Protein 8XJ9 (pdb70)

B-factor: mean 21.62, std 8.13, range [12.53, 67.34]

Solvent-accessible surface area: 13323 Å² total; per-residue (Å²): 82,24,46,1,22,0,29,5,7,40,80,92,3,6,42,23,0,38,62,0,30,76,44,32,12,76,93,96,205,76,62,141,124,53,103,34,74,72,90,30,19,50,74,73,17,52,106,50,172,25,5,110,30,86,6,6,0,0,0,2,4,6,203,39,100,24,84,88,83,42,137,94,28,55,9,139,76,8,81,13,27,90,118,71,32,180,130,118,38,93,61,36,144,42,0,11,45,92,127,181,78,84,16,21,0,0,0,0,0,22,0,58,40,37,136,7,95,208,86,84,78,40,2,0,47,8,88,43,58,13,7,0,121,33,8,78,242,75,50,3,27,43,27,0,10,66,2,0,39,108,0,4,120,107,48,45,49,38,112,36,64,55,100,42,99,114,190,42,89,109,16,26,131,90,38,92,159,90,61,29,150,48,95,115,132,180,181,123,121,203,91,83,46,126,62,89,132,46,117,136,155,83,148,216

Foldseek 3Di:
DKKKKKAWDDLLCLLVVLVQVCQVCVVVVNNVPDPDDSVNCSVPQPPDQAQQFKIKIWMKMFPDDDDQFDPPGSDPLDTMDMDDDPADDPCQCSADSDNPDRMGTFWMWIKTWDADPVVRFIAIETEDTGGDPPCPPRCVSVVRVVVRVVSCVSVVGDDYYYDDDPPPVVVQVVCVVVVDDDDPPDDDDDQDDPSNVCCVVPDD

Organism: Arabidopsis thaliana (NCBI:txid3702)

Nearest PDB structures (foldseek):
  8xj9-assembly1_A  TM=1.005E+00  e=1.481E-42  Arabidopsis thaliana
  7ovv-assembly1_A  TM=9.383E-01  e=8.193E-36  Arabidopsis thaliana
  8xjf-assembly1_A-2  TM=8.857E-01  e=2.065E-35  Arabidopsis thaliana
  8xbn-assembly1_C  TM=9.002E-01  e=3.974E-34  Arabidopsis thaliana
  8xbn-assembly1_A  TM=8.891E-01  e=1.972E-33  Arabidopsis thaliana

InterPro domains:
  IPR000182 GNAT domain [PF00583] (100-211)
  IPR000182 GNAT domain [PS51186] (96-235)
  IPR016181 Acyl-CoA N-acyltransferase [SSF55729] (33-225)
  IPR051016 Diverse Substrate Acetyltransferase [PTHR10545] (32-232)

Secondary structure (DSSP, 8-state):
-EEEEEEE--GGGHHHHHHHHHHHHHHHT-GGG----HHHHHHHTTSS-BTTB-EEEEEEEESSPPPS--SS-S-TT---EEEEE----TTGGGS-SSTTSS-EEEEEEEEEEEEEGGGTEEEEEEEEEEE-TTS-SSSHHHHHHHHHHHHHHHHT---EE----TT-HHHHHHHHHTT----TT-------HHHHHGGGGS--

Sequence (204 aa):
SMFSRIRLATPSDVPFIHKLIHQMAVFERLTTHLFSATESSGLASTLFTSRPFQSFTVFLLEVSRSPFPATITSSPSPDFTPFFKTHNIDDPESYNFSPDMLNDVVVAGFVLLFFPNYSSSFLSKPGFYIEDIFVREPYRRKGFGSMLLTAVAKQAVKMGYGRVEWVVLDDWNVNAIKFYEQMGAQILQEWRVCCRLTGDALEAFDQVNI

GO terms:
  GO:0005634 nucleus (C, EXP)
  GO:0005737 cytoplasm (C, EXP)
  GO:0008080 N-acetyltransferase activity (F, IDA)
  GO:0005829 cytosol (C, IDA)

Structure (mmCIF, N/CA/C/O backbone):
data_8XJ9
#
_entry.id   8XJ9
#
_cell.length_a   73.700
_cell.length_b   54.840
_cell.length_c   51.700
_cell.angle_alpha   90.00
_cell.angle_beta   113.90
_cell.angle_gamma   90.00
#
_symmetry.space_group_name_H-M   'C 1 2 1'
#
loop_
_entity.id
_entity.type
_entity.pdbx_description
1 polymer 'GCN5-related N-acetyltransferase 8'
2 non-polymer 'T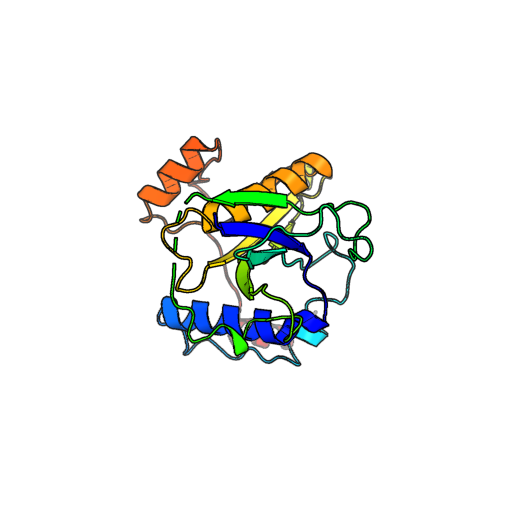RIETHYLENE GLYCOL'
3 non-polymer DI(HYDROXYETHYL)ETHER
4 water water
#
loop_
_atom_site.group_PDB
_atom_site.id
_atom_site.type_symbol
_atom_site.label_atom_id
_atom_site.label_alt_id
_atom_site.label_comp_id
_atom_site.label_asym_id
_atom_site.label_entity_id
_atom_site.label_seq_id
_atom_site.pdbx_PDB_ins_code
_atom_site.Cartn_x
_atom_site.Cartn_y
_atom_site.Cartn_z
_atom_site.occupancy
_atom_site.B_iso_or_equiv
_atom_site.auth_seq_id
_atom_site.auth_comp_id
_atom_site.auth_asym_id
_atom_site.auth_atom_id
_atom_site.pdbx_PDB_model_num
ATOM 1 N N . SER A 1 5 ? 21.734 1.262 31.535 1.00 42.47 29 SER A N 1
ATOM 2 C CA . SER A 1 5 ? 21.338 1.229 30.118 1.00 30.65 29 SER A CA 1
ATOM 3 C C . SER A 1 5 ? 19.873 0.868 29.953 1.00 26.45 29 SER A C 1
ATOM 4 O O . SER A 1 5 ? 19.315 0.152 30.712 1.00 26.89 29 SER A O 1
ATOM 7 N N . MET A 1 6 ? 19.264 1.341 28.870 1.00 24.24 30 MET A N 1
ATOM 8 C CA . MET A 1 6 ? 18.005 0.793 28.391 1.00 23.47 30 MET A CA 1
ATOM 9 C C . MET A 1 6 ? 18.281 0.255 27.004 1.00 20.15 30 MET A C 1
ATOM 10 O O . MET A 1 6 ? 18.780 0.957 26.146 1.00 26.07 30 MET A O 1
ATOM 15 N N . PHE A 1 7 ? 17.964 -1.014 26.821 1.00 16.79 31 PHE A N 1
ATOM 16 C CA . PHE A 1 7 ? 18.134 -1.684 25.546 1.00 16.58 31 PHE A CA 1
ATOM 17 C C . PHE A 1 7 ? 16.832 -1.562 24.794 1.00 16.00 31 PHE A C 1
ATOM 18 O O . PHE A 1 7 ? 15.762 -1.594 25.326 1.00 16.27 31 PHE A O 1
ATOM 26 N N . SER A 1 8 ? 16.932 -1.426 23.460 1.00 15.69 32 SER A N 1
ATOM 27 C CA . SER A 1 8 ? 15.788 -1.386 22.572 1.00 15.28 32 SER A CA 1
ATOM 28 C C . SER A 1 8 ? 16.014 -2.327 21.385 1.00 14.84 32 SER A C 1
ATOM 29 O O . SER A 1 8 ? 17.117 -2.590 20.976 1.00 15.98 32 SER A O 1
ATOM 32 N N . ARG A 1 9 ? 14.870 -2.792 20.897 1.00 15.07 33 ARG A N 1
ATOM 33 C CA . ARG A 1 9 ? 14.843 -3.698 19.718 1.00 15.16 33 ARG A CA 1
ATOM 34 C C . ARG A 1 9 ? 13.607 -3.360 18.918 1.00 13.82 33 ARG A C 1
ATOM 35 O O . ARG A 1 9 ? 12.536 -3.091 19.453 1.00 14.37 33 ARG A O 1
ATOM 43 N N . ILE A 1 10 ? 13.739 -3.433 17.573 1.00 14.06 34 ILE A N 1
ATOM 44 C CA . ILE A 1 10 ? 12.645 -3.320 16.655 1.00 14.22 34 ILE A CA 1
ATOM 45 C C . ILE A 1 10 ? 12.495 -4.662 15.902 1.00 13.76 34 ILE A C 1
ATOM 46 O O . ILE A 1 10 ? 13.448 -5.161 15.344 1.00 15.29 34 ILE A O 1
ATOM 51 N N . ARG A 1 11 ? 11.304 -5.215 15.986 1.00 13.90 35 ARG A N 1
ATOM 52 C CA . ARG A 1 11 ? 10.984 -6.540 15.414 1.00 14.62 35 ARG A CA 1
ATOM 53 C C . ARG A 1 11 ? 9.688 -6.454 14.594 1.00 13.77 35 ARG A C 1
ATOM 54 O O . ARG A 1 11 ? 8.931 -5.513 14.698 1.00 14.26 35 ARG A O 1
ATOM 62 N N . LEU A 1 12 ? 9.414 -7.532 13.849 1.00 14.48 36 LEU A N 1
ATOM 63 C CA . LEU A 1 12 ? 8.132 -7.669 13.185 1.00 14.45 36 LEU A CA 1
ATOM 64 C C . LEU A 1 12 ? 7.028 -8.088 14.140 1.00 14.70 36 LEU A C 1
ATOM 65 O O . LEU A 1 12 ? 7.187 -9.039 14.939 1.00 15.84 36 LEU A O 1
ATOM 70 N N . ALA A 1 13 ? 5.863 -7.458 14.031 1.00 14.19 37 ALA A N 1
ATOM 71 C CA . ALA A 1 13 ? 4.670 -7.894 14.680 1.00 14.28 37 ALA A CA 1
ATOM 72 C C . ALA A 1 13 ? 4.094 -9.139 14.040 1.00 15.26 37 ALA A C 1
ATOM 73 O O . ALA A 1 13 ? 4.167 -9.295 12.792 1.00 16.42 37 ALA A O 1
ATOM 75 N N . THR A 1 14 ? 3.468 -9.993 14.837 1.00 15.43 38 THR A N 1
ATOM 76 C CA . THR A 1 14 ? 2.756 -11.153 14.419 1.00 16.32 38 THR A CA 1
ATOM 77 C C . THR A 1 14 ? 1.367 -11.116 15.042 1.00 15.97 38 THR A C 1
ATOM 78 O O . THR A 1 14 ? 1.080 -10.265 15.893 1.00 15.08 38 THR A O 1
ATOM 82 N N . PRO A 1 15 ? 0.456 -12.041 14.697 1.00 16.56 39 PRO A N 1
ATOM 83 C CA . PRO A 1 15 ? -0.920 -11.941 15.176 1.00 17.04 39 PRO A CA 1
ATOM 84 C C . PRO A 1 15 ? -1.061 -11.867 16.709 1.00 16.84 39 PRO A C 1
ATOM 85 O O . PRO A 1 15 ? -1.962 -11.203 17.173 1.00 17.24 39 PRO A O 1
ATOM 89 N N . SER A 1 16 ? -0.208 -12.557 17.459 1.00 17.11 40 SER A N 1
ATOM 90 C CA . SER A 1 16 ? -0.308 -12.489 18.937 1.00 17.67 40 SER A CA 1
ATOM 91 C C . SER A 1 16 ? -0.084 -11.093 19.474 1.00 16.81 40 SER A C 1
ATOM 92 O O . SER A 1 16 ? -0.467 -10.815 20.643 1.00 17.98 40 SER A O 1
ATOM 95 N N . ASP A 1 17 ? 0.517 -10.209 18.685 1.00 15.42 41 ASP A N 1
ATOM 96 C CA . ASP A 1 17 ? 0.758 -8.832 19.075 1.00 14.52 41 ASP A CA 1
ATOM 97 C C . ASP A 1 17 ? -0.452 -7.911 18.967 1.00 13.81 41 ASP A C 1
ATOM 98 O O . ASP A 1 17 ? -0.376 -6.732 19.307 1.00 14.36 41 ASP A O 1
ATOM 103 N N . VAL A 1 18 ? -1.565 -8.415 18.401 1.00 14.84 42 VAL A N 1
ATOM 104 C CA . VAL A 1 18 ? -2.754 -7.610 18.212 1.00 14.99 42 VAL A CA 1
ATOM 105 C C . VAL A 1 18 ? -3.181 -6.794 19.433 1.00 14.72 42 VAL A C 1
ATOM 106 O O . VAL A 1 18 ? -3.484 -5.615 19.304 1.00 15.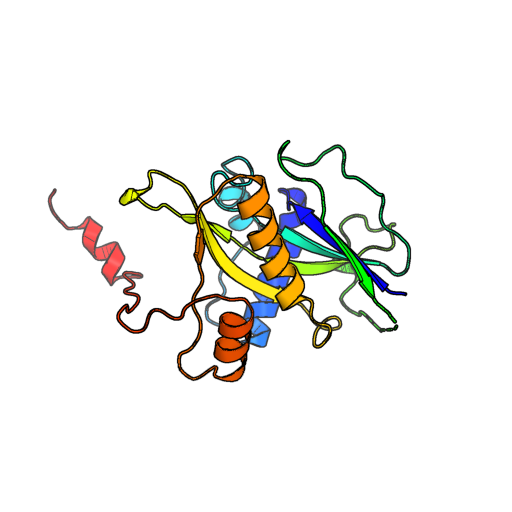03 42 VAL A O 1
ATOM 110 N N . PRO A 1 19 ? -3.180 -7.336 20.693 1.00 14.96 43 PRO A N 1
ATOM 111 C CA . PRO A 1 19 ? -3.588 -6.524 21.833 1.00 15.35 43 PRO A CA 1
ATOM 112 C C . PRO A 1 19 ? -2.690 -5.298 22.010 1.00 14.46 43 PRO A C 1
ATOM 113 O O . PRO A 1 19 ? -3.182 -4.243 22.361 1.00 15.28 43 PRO A O 1
ATOM 117 N N . PHE A 1 20 ? -1.389 -5.435 21.732 1.00 13.92 44 PHE A N 1
ATOM 118 C CA . PHE A 1 20 ? -0.445 -4.318 21.901 1.00 13.38 44 PHE A CA 1
ATOM 119 C C . PHE A 1 20 ? -0.641 -3.287 20.834 1.00 13.66 44 PHE A C 1
ATOM 120 O O . PHE A 1 20 ? -0.576 -2.098 21.045 1.00 14.51 44 PHE A O 1
ATOM 128 N N . ILE A 1 21 ? -0.872 -3.756 19.585 1.00 13.91 45 ILE A N 1
ATOM 129 C CA . ILE A 1 21 ? -1.146 -2.844 18.470 1.00 13.65 45 ILE A CA 1
ATOM 130 C C . ILE A 1 21 ? -2.433 -2.056 18.739 1.00 13.80 45 ILE A C 1
ATOM 131 O O . ILE A 1 21 ? -2.479 -0.835 18.593 1.00 13.71 45 ILE A O 1
ATOM 136 N N . HIS A 1 22 ? -3.468 -2.759 19.213 1.00 12.99 46 HIS A N 1
ATOM 137 C CA . HIS A 1 22 ? -4.728 -2.136 19.537 1.00 13.74 46 HIS A CA 1
ATOM 138 C C . HIS A 1 22 ? -4.554 -1.000 20.548 1.00 13.71 46 HIS A C 1
ATOM 139 O O . HIS A 1 22 ? -5.033 0.109 20.419 1.00 13.91 46 HIS A O 1
ATOM 146 N N . LYS A 1 23 ? -3.834 -1.319 21.649 1.00 14.08 47 LYS A N 1
ATOM 147 C CA . LYS A 1 23 ? -3.619 -0.361 22.731 1.00 13.68 47 LYS A CA 1
ATOM 148 C C . LYS A 1 23 ? -2.713 0.796 22.308 1.00 13.92 47 LYS A C 1
ATOM 149 O O . LYS A 1 23 ? -2.942 1.934 22.702 1.00 14.37 47 LYS A O 1
ATOM 155 N N . LEU A 1 24 ? -1.688 0.523 21.466 1.00 13.34 48 LEU A N 1
ATOM 156 C CA . LEU A 1 24 ? -0.873 1.609 20.939 1.00 13.68 48 LEU A CA 1
ATOM 157 C C . LEU A 1 24 ? -1.675 2.546 20.037 1.00 13.41 48 LEU A C 1
ATOM 158 O O . LEU A 1 24 ? -1.524 3.757 20.098 1.00 13.73 48 LEU A O 1
ATOM 163 N N . ILE A 1 25 ? -2.518 1.978 19.168 1.00 13.16 49 ILE A N 1
ATOM 164 C CA . ILE A 1 25 ? -3.383 2.811 18.335 1.00 13.44 49 ILE A CA 1
ATOM 165 C C . ILE A 1 25 ? -4.310 3.662 19.181 1.00 13.91 49 ILE A C 1
ATOM 166 O O . ILE A 1 25 ? -4.493 4.861 18.952 1.00 13.71 49 ILE A O 1
ATOM 171 N N . HIS A 1 26 ? -4.835 3.053 20.273 1.00 13.80 50 HIS A N 1
ATOM 172 C CA . HIS A 1 26 ? -5.693 3.789 21.147 1.00 14.37 50 HIS A CA 1
ATOM 173 C C . HIS A 1 26 ? -4.951 4.934 21.838 1.00 13.25 50 HIS A C 1
ATOM 174 O O . HIS A 1 26 ? -5.427 6.049 21.900 1.00 14.25 50 HIS A O 1
ATOM 181 N N . GLN A 1 27 ? -3.739 4.637 22.334 1.00 13.82 51 GLN A N 1
ATOM 182 C CA . GLN A 1 27 ? -2.936 5.686 22.955 1.00 13.88 51 GLN A CA 1
ATOM 183 C C . GLN A 1 27 ? -2.567 6.792 22.015 1.00 14.19 51 GLN A C 1
ATOM 184 O O . GLN A 1 27 ? -2.521 7.950 22.360 1.00 14.33 51 GLN A O 1
ATOM 190 N N . MET A 1 28 ? -2.347 6.426 20.734 1.00 13.79 52 MET A N 1
ATOM 191 C CA . MET A 1 28 ? -2.081 7.432 19.684 1.00 14.18 52 MET A CA 1
ATOM 192 C C . MET A 1 28 ? -3.297 8.330 19.516 1.00 13.50 52 MET A C 1
ATOM 193 O O . MET A 1 28 ? -3.177 9.553 19.432 1.00 14.20 52 MET A O 1
ATOM 198 N N . ALA A 1 29 ? -4.499 7.719 19.477 1.00 13.48 53 ALA A N 1
ATOM 199 C CA . ALA A 1 29 ? -5.727 8.506 19.367 1.00 14.16 53 ALA A CA 1
ATOM 200 C C . ALA A 1 29 ? -5.912 9.461 20.564 1.00 14.07 53 ALA A C 1
ATOM 201 O O . ALA A 1 29 ? -6.236 10.623 20.412 1.00 15.54 53 ALA A O 1
ATOM 203 N N . VAL A 1 30 ? -5.623 8.951 21.770 1.00 14.52 54 VAL A N 1
ATOM 204 C CA . VAL A 1 30 ? -5.725 9.747 22.985 1.00 15.35 54 VAL A CA 1
ATOM 205 C C . VAL A 1 30 ? -4.755 10.898 22.923 1.00 14.83 54 VAL A C 1
ATOM 206 O O . VAL A 1 30 ? -5.102 12.057 23.194 1.00 16.89 54 VAL A O 1
ATOM 210 N N . PHE A 1 31 ? -3.521 10.603 22.508 1.00 15.21 55 PHE A N 1
ATOM 211 C CA . PHE A 1 31 ? -2.464 11.577 22.415 1.00 15.64 55 PHE A CA 1
ATOM 212 C C . PHE A 1 31 ? -2.841 12.740 21.528 1.00 16.58 55 PHE A C 1
ATOM 213 O O . PHE A 1 31 ? -2.587 13.894 21.811 1.00 18.04 55 PHE A O 1
ATOM 221 N N . GLU A 1 32 ? -3.435 12.382 20.375 1.00 16.37 56 GLU A N 1
ATOM 222 C CA . GLU A 1 32 ? -3.849 13.347 19.365 1.00 17.56 56 GLU A CA 1
ATOM 223 C C . GLU A 1 32 ? -5.174 14.035 19.594 1.00 17.93 56 GLU A C 1
ATOM 224 O O . GLU A 1 32 ? -5.601 14.925 18.839 1.00 21.00 56 GLU A O 1
ATOM 230 N N . ARG A 1 33 ? -5.899 13.628 20.627 1.00 17.20 57 ARG A N 1
ATOM 231 C CA . ARG A 1 33 ? -7.270 14.080 20.940 1.00 18.94 57 ARG A CA 1
ATOM 232 C C . ARG A 1 33 ? -8.203 13.732 19.758 1.00 18.04 57 ARG A C 1
ATOM 233 O O . ARG A 1 33 ? -9.071 14.510 19.435 1.00 20.26 57 ARG A O 1
ATOM 241 N N . LEU A 1 34 ? -8.059 12.501 19.286 1.00 16.90 58 LEU A N 1
ATOM 242 C CA . LEU A 1 34 ? -8.808 12.001 18.147 1.00 16.66 58 LEU A CA 1
ATOM 243 C C . LEU A 1 34 ? -9.532 10.725 18.467 1.00 15.97 58 LEU A C 1
ATOM 244 O O . LEU A 1 34 ? -9.860 9.940 17.596 1.00 16.91 58 LEU A O 1
ATOM 249 N N A THR A 1 35 ? -9.848 10.512 19.749 0.50 16.86 59 THR A N 1
ATOM 250 N N B THR A 1 35 ? -9.823 10.501 19.756 0.50 18.06 59 THR A N 1
ATOM 251 C CA A THR A 1 35 ? -10.458 9.248 20.139 0.50 16.66 59 THR A CA 1
ATOM 252 C CA B THR A 1 35 ? -10.423 9.228 20.147 0.50 18.56 59 THR A CA 1
ATOM 253 C C A THR A 1 35 ? -11.857 9.054 19.545 0.50 15.52 59 THR A C 1
ATOM 254 C C B THR A 1 35 ? -11.860 9.054 19.571 0.50 17.08 59 THR A C 1
ATOM 255 O O A THR A 1 35 ? -12.332 7.938 19.461 0.50 16.83 59 THR A O 1
ATOM 256 O O B THR A 1 35 ? -12.343 7.938 19.486 0.50 18.14 59 THR A O 1
ATOM 263 N N . HIS A 1 36 ? -12.520 10.162 19.190 1.00 16.72 60 HIS A N 1
ATOM 264 C CA . HIS A 1 36 ? -13.800 10.101 18.498 1.00 18.02 60 HIS A CA 1
ATOM 265 C C . HIS A 1 36 ? -13.731 9.393 17.134 1.00 18.25 60 HIS A C 1
ATOM 266 O O . HIS A 1 36 ? -14.756 8.970 16.614 1.00 21.65 60 HIS A O 1
ATOM 273 N N . LEU A 1 37 ? -12.508 9.244 16.609 1.00 17.85 61 LEU A N 1
ATOM 274 C CA . LEU A 1 37 ? -12.260 8.501 15.374 1.00 18.42 61 LEU A CA 1
ATOM 275 C C . LEU A 1 37 ? -11.948 7.032 15.572 1.00 18.29 61 LEU A C 1
ATOM 276 O O . LEU A 1 37 ? -11.871 6.247 14.621 1.00 21.07 61 LEU A O 1
ATOM 281 N N . PHE A 1 38 ? -11.754 6.618 16.836 1.00 17.45 62 PHE A N 1
ATOM 282 C CA . PHE A 1 38 ? -11.313 5.287 17.092 1.00 16.94 62 PHE A CA 1
ATOM 283 C C . PHE A 1 38 ? -12.468 4.294 17.140 1.00 17.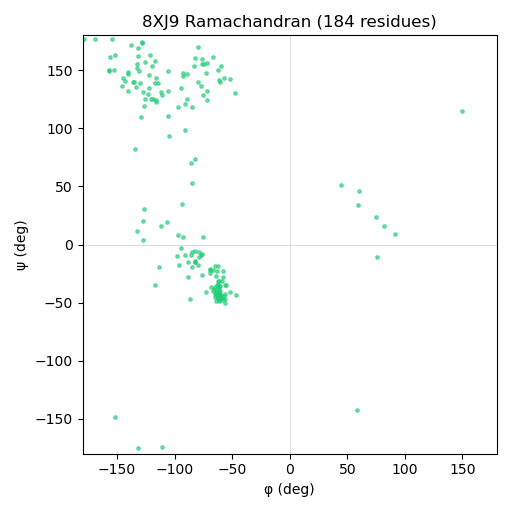63 62 PHE A C 1
ATOM 284 O O . PHE A 1 38 ? -13.319 4.329 18.018 1.00 20.95 62 PHE A O 1
ATOM 292 N N . SER A 1 39 ? -12.430 3.326 16.223 1.00 17.18 63 SER A N 1
ATOM 293 C CA . SER A 1 39 ? -13.370 2.224 16.223 1.00 17.40 63 SER A CA 1
ATOM 294 C C . SER A 1 39 ? -12.644 0.885 16.042 1.00 16.62 63 SER A C 1
ATOM 295 O O . SER A 1 39 ? -13.290 -0.150 15.896 1.00 19.23 63 SER A O 1
ATOM 298 N N . ALA A 1 40 ? -11.313 0.907 16.155 1.00 16.34 64 ALA A N 1
ATOM 299 C CA . ALA A 1 40 ? -10.502 -0.274 15.970 1.00 15.82 64 ALA A CA 1
ATOM 300 C C . ALA A 1 40 ? -10.859 -1.329 17.001 1.00 15.62 64 ALA A C 1
ATOM 301 O O . ALA A 1 40 ? -11.084 -1.001 18.173 1.00 16.25 64 ALA A O 1
ATOM 303 N N . THR A 1 41 ? -10.863 -2.589 16.596 1.00 16.61 65 THR A N 1
ATOM 304 C CA . THR A 1 41 ? -11.045 -3.758 17.462 1.00 17.01 65 THR A CA 1
ATOM 305 C C . THR A 1 41 ? -9.899 -4.725 17.264 1.00 16.64 65 THR A C 1
ATOM 306 O O . THR A 1 41 ? -9.239 -4.740 16.228 1.00 16.49 65 THR A O 1
ATOM 310 N N . GLU A 1 42 ? -9.647 -5.570 18.271 1.00 16.65 66 GLU A N 1
ATOM 311 C CA . GLU A 1 42 ? -8.673 -6.605 18.140 1.00 17.00 66 GLU A CA 1
ATOM 312 C C . GLU A 1 42 ? -9.053 -7.545 16.964 1.00 17.52 66 GLU A C 1
ATOM 313 O O . GLU A 1 42 ? -8.194 -7.908 16.206 1.00 17.60 66 GLU A O 1
ATOM 319 N N A SER A 1 43 ? -10.327 -7.929 16.877 0.50 18.54 67 SER A N 1
ATOM 320 N N B SER A 1 43 ? -10.322 -7.938 16.871 0.50 18.53 67 SER A N 1
ATOM 321 C CA A SER A 1 43 ? -10.795 -8.785 15.782 0.50 20.58 67 SER A CA 1
ATOM 322 C CA B SER A 1 43 ? -10.748 -8.805 15.772 0.50 19.69 67 SER A CA 1
ATOM 323 C C A SER A 1 43 ? -10.561 -8.151 14.416 0.50 18.52 67 SER A C 1
ATOM 324 C C B SER A 1 43 ? -10.526 -8.145 14.412 0.50 19.07 67 SER A C 1
ATOM 325 O O A SER A 1 43 ? -10.100 -8.830 13.490 0.50 20.74 67 SER A O 1
ATOM 326 O O B SER A 1 43 ? -10.032 -8.796 13.483 0.50 20.08 67 SER A O 1
ATOM 331 N N . GLY A 1 44 ? -10.819 -6.846 14.329 1.00 17.99 68 GLY A N 1
ATOM 332 C CA . GLY A 1 44 ? -10.571 -6.099 13.107 1.00 17.17 68 GLY A CA 1
ATOM 333 C C . GLY A 1 44 ? -9.135 -6.108 12.708 1.00 16.27 68 GLY A C 1
ATOM 334 O O . GLY A 1 44 ? -8.754 -6.348 11.542 1.00 17.18 68 GLY A O 1
ATOM 335 N N . LEU A 1 45 ? -8.244 -5.820 13.668 1.00 15.89 69 LEU A N 1
ATOM 336 C CA . LEU A 1 45 ? -6.807 -5.831 13.390 1.00 15.91 69 LEU A CA 1
ATOM 337 C C . LEU A 1 45 ? -6.349 -7.233 12.986 1.00 16.45 69 LEU A C 1
ATOM 338 O O . LEU A 1 45 ? -5.568 -7.402 12.056 1.00 17.24 69 LEU A O 1
ATOM 343 N N . ALA A 1 46 ? -6.781 -8.250 13.755 1.00 16.37 70 ALA A N 1
ATOM 344 C CA . ALA A 1 46 ? -6.349 -9.597 13.546 1.00 17.53 70 ALA A CA 1
ATOM 345 C C . ALA A 1 46 ? -6.758 -10.113 12.145 1.00 18.23 70 ALA A C 1
ATOM 346 O O . ALA A 1 46 ? -6.037 -10.912 11.526 1.00 20.98 70 ALA A O 1
ATOM 348 N N . SER A 1 47 ? -7.930 -9.695 11.680 1.00 18.61 71 SER A N 1
ATOM 349 C CA . SER A 1 47 ? -8.474 -10.150 10.382 1.00 19.55 71 SER A CA 1
ATOM 350 C C . SER A 1 47 ? -8.009 -9.360 9.212 1.00 19.34 71 SER A C 1
ATOM 351 O O . SER A 1 47 ? -8.301 -9.770 8.093 1.00 24.15 71 SER A O 1
ATOM 354 N N . THR A 1 48 ? -7.318 -8.243 9.401 1.00 17.84 72 THR A N 1
ATOM 355 C CA . THR A 1 48 ? -6.895 -7.366 8.331 1.00 17.89 72 THR A CA 1
ATOM 356 C C . THR A 1 48 ? -5.416 -7.205 8.158 1.00 17.99 72 THR A C 1
ATOM 357 O O . THR A 1 48 ? -4.942 -7.020 7.056 1.00 20.66 72 THR A O 1
ATOM 361 N N . LEU A 1 49 ? -4.647 -7.214 9.266 1.00 17.62 73 LEU A N 1
ATOM 362 C CA . LEU A 1 49 ? -3.237 -6.905 9.203 1.00 17.61 73 LEU A CA 1
ATOM 363 C C . LEU A 1 49 ? -2.306 -8.007 8.798 1.00 18.56 73 LEU A C 1
ATOM 364 O O . LEU A 1 49 ? -1.164 -7.757 8.475 1.00 20.85 73 LEU A O 1
ATOM 369 N N . PHE A 1 50 ? -2.788 -9.255 8.826 1.00 21.43 74 PHE A N 1
ATOM 370 C CA . PHE A 1 50 ? -1.917 -10.412 8.673 1.00 21.85 74 PHE A CA 1
ATOM 371 C C . PHE A 1 50 ? -2.357 -11.397 7.567 1.00 23.81 74 PHE A C 1
ATOM 372 O O . PHE A 1 50 ? -2.077 -12.594 7.616 1.00 28.78 74 PHE A O 1
ATOM 380 N N . THR A 1 51 ? -2.998 -10.863 6.532 1.00 22.66 75 THR A N 1
ATOM 381 C CA . THR A 1 51 ? -3.479 -11.700 5.432 1.00 26.79 75 THR A CA 1
ATOM 382 C C . THR A 1 51 ? -2.381 -12.012 4.431 1.00 27.76 75 THR A C 1
ATOM 383 O O . THR A 1 51 ? -2.538 -12.937 3.653 1.00 30.54 75 THR A O 1
ATOM 387 N N . SER A 1 52 ? -1.265 -11.274 4.497 1.00 26.86 76 SER A N 1
ATOM 388 C CA . SER A 1 52 ? -0.099 -11.493 3.631 1.00 26.36 76 SER A CA 1
ATOM 389 C C . SER A 1 52 ? 1.153 -11.604 4.471 1.00 30.06 76 SER A C 1
ATOM 390 O O . SER A 1 52 ? 1.134 -11.347 5.658 1.00 34.17 76 SER A O 1
ATOM 393 N N . ARG A 1 53 ? 2.240 -11.921 3.797 1.00 32.28 77 ARG A N 1
ATOM 394 C CA . ARG A 1 53 ? 3.533 -12.014 4.501 1.00 32.29 77 ARG A CA 1
ATOM 395 C C . ARG A 1 53 ? 4.038 -10.599 4.769 1.00 28.96 77 ARG A C 1
ATOM 396 O O . ARG A 1 53 ? 3.638 -9.664 4.083 1.00 25.99 77 ARG A O 1
ATOM 404 N N . PRO A 1 54 ? 4.956 -10.439 5.737 1.00 24.98 78 PRO A N 1
ATOM 405 C CA . PRO A 1 54 ? 5.555 -9.135 5.963 1.00 23.01 78 PRO A CA 1
ATOM 406 C C . PRO A 1 54 ? 6.118 -8.556 4.661 1.00 21.32 78 PRO A C 1
ATOM 407 O O . PRO A 1 54 ? 6.704 -9.298 3.861 1.00 22.01 78 PRO A O 1
ATOM 411 N N . PHE A 1 55 ? 5.964 -7.247 4.508 1.00 19.55 79 PHE A N 1
ATOM 412 C CA . PHE A 1 55 ? 6.520 -6.487 3.396 1.00 20.54 79 PHE A CA 1
ATOM 413 C C . PHE A 1 55 ? 5.752 -6.664 2.076 1.00 23.56 79 PHE A C 1
ATOM 414 O O . PHE A 1 55 ? 5.987 -5.894 1.162 1.00 30.82 79 PHE A O 1
ATOM 422 N N . GLN A 1 56 ? 4.831 -7.631 2.029 1.00 23.17 80 GLN A N 1
ATOM 423 C CA . GLN A 1 56 ? 3.967 -7.845 0.895 1.00 28.07 80 GLN A CA 1
ATOM 424 C C . GLN A 1 56 ? 2.721 -7.041 0.991 1.00 24.81 80 GLN A C 1
ATOM 425 O O . GLN A 1 56 ? 2.115 -6.792 -0.010 1.00 26.92 80 GLN A O 1
ATOM 431 N N . SER A 1 57 ? 2.269 -6.716 2.206 1.00 23.92 81 SER A N 1
ATOM 432 C CA . SER A 1 57 ? 1.149 -5.803 2.448 1.00 20.81 81 SER A CA 1
ATOM 433 C C . SER A 1 57 ? 1.427 -5.176 3.818 1.00 17.42 81 SER A C 1
ATOM 434 O O . SER A 1 57 ? 2.594 -4.910 4.143 1.00 17.54 81 SER A O 1
ATOM 437 N N . PHE A 1 58 ? 0.361 -4.857 4.542 1.00 17.01 82 PHE A N 1
ATOM 438 C CA . PHE A 1 58 ? 0.492 -4.183 5.837 1.00 15.83 82 PHE A CA 1
ATOM 439 C C . PHE A 1 58 ? 1.541 -4.885 6.696 1.00 15.22 82 PHE A C 1
ATOM 440 O O . PHE A 1 58 ? 1.529 -6.101 6.853 1.00 16.87 82 PHE A O 1
ATOM 448 N N . THR A 1 59 ? 2.449 -4.069 7.230 1.00 14.76 83 THR A N 1
ATOM 449 C CA . THR A 1 59 ? 3.520 -4.529 8.064 1.00 13.72 83 THR A CA 1
ATOM 450 C C . THR A 1 59 ? 3.647 -3.605 9.268 1.00 14.30 83 THR A C 1
ATOM 451 O O . THR A 1 59 ? 3.528 -2.385 9.146 1.00 14.54 83 THR A O 1
ATOM 455 N N . VAL A 1 60 ? 3.894 -4.218 10.436 1.00 13.73 84 VAL A N 1
ATOM 456 C CA . VAL A 1 60 ? 4.091 -3.446 11.652 1.00 13.35 84 VAL A CA 1
ATOM 457 C C . VAL A 1 60 ? 5.426 -3.847 12.270 1.00 13.48 84 VAL A C 1
ATOM 458 O O . VAL A 1 60 ? 5.714 -5.032 12.432 1.00 14.35 84 VAL A O 1
ATOM 462 N N . PHE A 1 61 ? 6.264 -2.838 12.498 1.00 13.30 85 PHE A N 1
ATOM 463 C CA . PHE A 1 61 ? 7.422 -3.018 13.372 1.00 13.65 85 PHE A CA 1
ATOM 464 C C . PHE A 1 61 ? 7.030 -2.552 14.782 1.00 13.59 85 PHE A C 1
ATOM 465 O O . PHE A 1 61 ? 6.434 -1.476 14.938 1.00 14.25 85 PHE A O 1
ATOM 473 N N . LEU A 1 62 ? 7.391 -3.375 15.775 1.00 13.44 86 LEU A N 1
ATOM 474 C CA . LEU A 1 62 ? 7.220 -3.026 17.181 1.00 13.67 86 LEU A CA 1
ATOM 475 C C . LEU A 1 62 ? 8.571 -2.676 17.788 1.00 13.78 86 LEU A C 1
ATOM 476 O O . LEU A 1 62 ? 9.531 -3.371 17.600 1.00 14.57 86 LEU A O 1
ATOM 481 N N . LEU A 1 63 ? 8.582 -1.543 18.506 1.00 13.25 87 LEU A N 1
ATOM 482 C CA . LEU A 1 63 ? 9.687 -1.168 19.363 1.00 13.68 87 LEU A CA 1
ATOM 483 C C . LEU A 1 63 ? 9.439 -1.758 20.778 1.00 13.72 87 LEU A C 1
ATOM 484 O O . LEU A 1 63 ? 8.366 -1.575 21.315 1.00 13.91 87 LEU A O 1
ATOM 489 N N . GLU A 1 64 ? 10.421 -2.511 21.259 1.00 13.51 88 GLU A N 1
ATOM 490 C CA . GLU A 1 64 ? 10.419 -3.029 22.634 1.00 13.55 88 GLU A CA 1
ATOM 491 C C . GLU A 1 64 ? 11.627 -2.495 23.325 1.00 13.55 88 GLU A C 1
ATOM 492 O O . GLU A 1 64 ? 12.664 -2.215 22.743 1.00 14.68 88 GLU A O 1
ATOM 498 N N . VAL A 1 65 ? 11.518 -2.389 24.662 1.00 14.22 89 VAL A N 1
ATOM 499 C CA . VAL A 1 65 ? 12.582 -1.933 25.547 1.00 14.87 89 VAL A CA 1
ATOM 500 C C . VAL A 1 65 ? 12.731 -2.865 26.736 1.00 14.41 89 VAL A C 1
ATOM 501 O O . VAL A 1 65 ? 11.805 -3.584 27.094 1.00 14.62 89 VAL A O 1
ATOM 505 N N . SER A 1 66 ? 13.947 -2.849 27.283 1.00 15.02 90 SER A N 1
ATOM 506 C CA . SER A 1 66 ? 14.277 -3.691 28.428 1.00 14.83 90 SER A CA 1
ATOM 507 C C . SER A 1 66 ? 15.439 -3.094 29.146 1.00 15.55 90 SER A C 1
ATOM 508 O O . SER A 1 66 ? 16.332 -2.525 28.541 1.00 16.81 90 SER A O 1
ATOM 511 N N . ARG A 1 67 ? 15.493 -3.319 30.471 1.00 16.30 91 ARG A N 1
ATOM 512 C CA . ARG A 1 67 ? 16.703 -2.994 31.267 1.00 16.73 91 ARG A CA 1
ATOM 513 C C . ARG A 1 67 ? 17.784 -4.058 31.096 1.00 16.92 91 ARG A C 1
ATOM 514 O O . ARG A 1 67 ? 18.869 -3.881 31.633 1.00 20.20 91 ARG A O 1
ATOM 522 N N . SER A 1 68 ? 17.490 -5.199 30.478 1.00 17.14 92 SER A N 1
ATOM 523 C CA . SER A 1 68 ? 18.519 -6.149 30.220 1.00 17.35 92 SER A CA 1
ATOM 524 C C . SER A 1 68 ? 18.621 -6.413 28.721 1.00 16.44 92 SER A C 1
ATOM 525 O O . SER A 1 68 ? 17.708 -6.088 27.956 1.00 16.47 92 SER A O 1
ATOM 528 N N . PRO A 1 69 ? 19.732 -6.988 28.256 1.00 17.25 93 PRO A N 1
ATOM 529 C CA . PRO A 1 69 ? 19.914 -7.160 26.813 1.00 18.15 93 PRO A CA 1
ATOM 530 C C . PRO A 1 69 ? 18.848 -8.066 26.192 1.00 17.71 93 PRO A C 1
ATOM 531 O O . PRO A 1 69 ? 18.316 -8.979 26.786 1.00 17.96 93 PRO A O 1
ATOM 535 N N . PHE A 1 70 ? 18.564 -7.783 24.915 1.00 17.65 94 PHE A N 1
ATOM 536 C CA . PHE A 1 70 ? 17.748 -8.642 24.113 1.00 16.76 94 PHE A CA 1
ATOM 537 C C . PHE A 1 70 ? 18.587 -9.776 23.559 1.00 16.99 94 PHE A C 1
ATOM 538 O O . PHE A 1 70 ? 19.810 -9.705 23.482 1.00 18.52 94 PHE A O 1
ATOM 546 N N . PRO A 1 71 ? 17.964 -10.878 23.119 1.00 17.46 95 PRO A N 1
ATOM 547 C CA . PRO A 1 71 ? 18.690 -11.858 22.337 1.00 17.98 95 PRO A CA 1
ATOM 548 C C . PRO A 1 71 ? 19.232 -11.205 21.052 1.00 19.32 95 PRO A C 1
ATOM 549 O O . PRO A 1 71 ? 18.704 -10.207 20.604 1.00 20.02 95 PRO A O 1
ATOM 553 N N . ALA A 1 72 ? 20.313 -11.766 20.527 1.00 19.58 96 ALA A N 1
ATOM 554 C CA . ALA A 1 72 ? 20.931 -11.237 19.320 1.00 20.99 96 ALA A CA 1
ATOM 555 C C . ALA A 1 72 ? 20.098 -11.428 18.051 1.00 21.81 96 ALA A C 1
ATOM 556 O O . ALA A 1 72 ? 20.289 -10.693 17.086 1.00 24.66 96 ALA A O 1
ATOM 558 N N . THR A 1 73 ? 19.217 -12.431 18.040 1.00 19.01 97 THR A N 1
ATOM 559 C CA . THR A 1 73 ? 18.415 -12.772 16.854 1.00 22.54 97 THR A CA 1
ATOM 560 C C . THR A 1 73 ? 17.006 -13.088 17.250 1.00 19.46 97 THR A C 1
ATOM 561 O O . THR A 1 73 ? 16.697 -13.228 18.458 1.00 20.21 97 THR A O 1
ATOM 565 N N . ILE A 1 74 ? 16.161 -13.236 16.228 1.00 19.87 98 ILE A N 1
ATOM 566 C CA . ILE A 1 74 ? 14.872 -13.852 16.340 1.00 19.71 98 ILE A CA 1
ATOM 567 C C . ILE A 1 74 ? 14.856 -14.929 15.293 1.00 22.44 98 ILE A C 1
ATOM 568 O O . ILE A 1 74 ? 15.079 -14.645 14.140 1.00 28.49 98 ILE A O 1
ATOM 573 N N . THR A 1 75 ? 14.688 -16.186 15.689 1.00 21.25 99 THR A N 1
ATOM 574 C CA . THR A 1 75 ? 14.718 -17.319 14.797 1.00 23.70 99 THR A CA 1
ATOM 575 C C . THR A 1 75 ? 13.356 -17.642 14.194 1.00 24.90 99 THR A C 1
ATOM 576 O O . THR A 1 75 ? 13.268 -18.415 13.258 1.00 27.89 99 THR A O 1
ATOM 580 N N . SER A 1 76 ? 12.304 -17.076 14.765 1.00 22.23 100 SER A N 1
ATOM 581 C CA . SER A 1 76 ? 10.914 -17.296 14.343 1.00 22.59 100 SER A CA 1
ATOM 582 C C . SER A 1 76 ? 10.313 -16.090 13.595 1.00 21.04 100 SER A C 1
ATOM 583 O O . SER A 1 76 ? 9.118 -15.948 13.563 1.00 25.34 100 SER A O 1
ATOM 586 N N . SER A 1 77 ? 11.150 -15.198 13.080 1.00 22.66 101 SER A N 1
ATOM 587 C CA . SER A 1 77 ? 10.611 -14.018 12.383 1.00 22.74 101 SER A CA 1
ATOM 588 C C . SER A 1 77 ? 9.778 -14.470 11.190 1.00 20.93 101 SER A C 1
ATOM 589 O O . SER A 1 77 ? 10.127 -15.448 10.530 1.00 23.38 101 SER A O 1
ATOM 592 N N . PRO A 1 78 ? 8.631 -13.800 10.947 1.00 22.81 102 PRO A N 1
ATOM 593 C CA . PRO A 1 78 ? 7.732 -14.168 9.860 1.00 23.86 102 PRO A CA 1
ATOM 594 C C . PRO A 1 78 ? 8.228 -13.760 8.472 1.00 22.85 102 PRO A C 1
ATOM 595 O O . PRO A 1 78 ? 7.465 -13.936 7.561 1.00 26.28 102 PRO A O 1
ATOM 599 N N . SER A 1 79 ? 9.448 -13.233 8.327 1.00 22.31 103 SER A N 1
ATOM 600 C CA . SER A 1 79 ? 10.056 -12.988 7.011 1.00 21.35 103 SER A CA 1
ATOM 601 C C . SER A 1 79 ? 11.508 -13.437 7.025 1.00 23.21 103 SER A C 1
ATOM 602 O O . SER A 1 79 ? 12.255 -13.123 7.945 1.00 26.41 103 SER A O 1
ATOM 605 N N . PRO A 1 80 ? 12.021 -14.068 5.951 1.00 27.50 104 PRO A N 1
ATOM 606 C CA . PRO A 1 80 ? 13.452 -14.373 5.849 1.00 28.41 104 PRO A CA 1
ATOM 607 C C . PRO A 1 80 ? 14.314 -13.154 5.499 1.00 24.24 104 PRO A C 1
ATOM 608 O O . PRO A 1 80 ? 15.525 -13.284 5.521 1.00 31.10 104 PRO A O 1
ATOM 612 N N . ASP A 1 81 ? 13.689 -12.023 5.165 1.00 26.44 105 ASP A N 1
ATOM 613 C CA . ASP A 1 81 ? 14.396 -10.810 4.808 1.00 25.55 105 ASP A CA 1
ATOM 614 C C . ASP A 1 81 ? 14.554 -9.812 5.933 1.00 24.18 105 ASP A C 1
ATOM 615 O O . ASP A 1 81 ? 15.024 -8.718 5.685 1.00 22.87 105 ASP A O 1
ATOM 620 N N . PHE A 1 82 ? 14.181 -10.213 7.156 1.00 23.55 106 PHE A N 1
ATOM 621 C CA . PHE A 1 82 ? 14.244 -9.364 8.332 1.00 22.57 106 PHE A CA 1
ATOM 622 C C . PHE A 1 82 ? 15.094 -9.971 9.453 1.00 22.21 106 PHE A C 1
ATOM 623 O O . PHE A 1 82 ? 14.958 -11.121 9.807 1.00 23.93 106 PHE A O 1
ATOM 631 N N . THR A 1 83 ? 16.017 -9.156 9.952 1.00 22.47 107 THR A N 1
ATOM 632 C CA . THR A 1 83 ? 16.693 -9.354 11.238 1.00 22.75 107 THR A CA 1
ATOM 633 C C . THR A 1 83 ? 16.400 -8.098 12.035 1.00 18.52 107 THR A C 1
ATOM 634 O O . THR A 1 83 ? 16.276 -6.995 11.534 1.00 19.28 107 THR A O 1
ATOM 638 N N . PRO A 1 84 ? 16.254 -8.226 13.370 1.00 18.10 108 PRO A N 1
ATOM 639 C CA . PRO A 1 84 ? 15.856 -7.080 14.167 1.00 17.85 108 PRO A CA 1
ATOM 640 C C . PRO A 1 84 ? 16.909 -5.963 14.210 1.00 16.68 108 PRO A C 1
ATOM 641 O O . PRO A 1 84 ? 18.090 -6.189 13.933 1.00 18.49 108 PRO A O 1
ATOM 645 N N . PHE A 1 85 ? 16.462 -4.777 14.587 1.00 16.79 109 PHE A N 1
ATOM 646 C CA . PHE A 1 85 ? 17.308 -3.635 14.787 1.00 16.99 109 PHE A CA 1
ATOM 647 C C . PHE A 1 85 ? 17.449 -3.380 16.297 1.00 16.12 109 PHE A C 1
ATOM 648 O O . PHE A 1 85 ? 16.525 -3.671 17.032 1.00 16.64 109 PHE A O 1
ATOM 656 N N . PHE A 1 86 ? 18.592 -2.837 16.696 1.00 16.54 110 PHE A N 1
ATOM 657 C CA . PHE A 1 86 ? 18.928 -2.729 18.111 1.00 16.67 110 PHE A CA 1
ATOM 658 C C . PHE A 1 86 ? 19.597 -1.415 18.367 1.00 18.23 110 PHE A C 1
ATOM 659 O O . PHE A 1 86 ? 20.377 -0.938 17.548 1.00 19.22 110 PHE A O 1
ATOM 667 N N . LYS A 1 87 ? 19.381 -0.892 19.579 1.00 17.75 111 LYS A N 1
ATOM 668 C CA . LYS A 1 87 ? 20.159 0.212 20.090 1.00 19.17 111 LYS A CA 1
ATOM 669 C C . LYS A 1 87 ? 20.201 0.159 21.619 1.00 18.89 111 LYS A C 1
ATOM 670 O O . LYS A 1 87 ? 19.262 -0.246 22.244 1.00 20.43 111 LYS A O 1
ATOM 676 N N . THR A 1 88 ? 21.292 0.652 22.173 1.00 21.20 112 THR A N 1
ATOM 677 C CA . THR A 1 88 ? 21.483 0.778 23.591 1.00 21.00 112 THR A CA 1
ATOM 678 C C . THR A 1 88 ? 21.482 2.251 23.892 1.00 23.82 112 THR A C 1
ATOM 679 O O . THR A 1 88 ? 22.173 3.042 23.208 1.00 26.92 112 THR A O 1
ATOM 683 N N . HIS A 1 89 ? 20.694 2.616 24.912 1.00 25.55 113 HIS A N 1
ATOM 684 C CA . HIS A 1 89 ? 20.429 3.984 25.279 1.00 30.06 113 HIS A CA 1
ATOM 685 C C . HIS A 1 89 ? 20.959 4.229 26.684 1.00 30.81 113 HIS A C 1
ATOM 686 O O . HIS A 1 89 ? 20.840 3.365 27.584 1.00 30.22 113 HIS A O 1
ATOM 693 N N . ASN A 1 90 ? 21.574 5.399 26.870 1.00 32.67 114 ASN A N 1
ATOM 694 C CA . ASN A 1 90 ? 22.061 5.813 28.172 1.00 34.15 114 ASN A CA 1
ATOM 695 C C . ASN A 1 90 ? 21.122 6.871 28.730 1.00 42.82 114 ASN A C 1
ATOM 696 O O . ASN A 1 90 ? 20.920 7.893 28.084 1.00 47.70 114 ASN A O 1
ATOM 701 N N . ILE A 1 95 ? 12.812 4.786 35.217 1.00 50.07 119 ILE A N 1
ATOM 702 C CA . ILE A 1 95 ? 11.601 5.179 34.446 1.00 49.34 119 ILE A CA 1
ATOM 703 C C . ILE A 1 95 ? 10.432 4.282 34.874 1.00 38.59 119 ILE A C 1
ATOM 704 O O . ILE A 1 95 ? 10.513 3.066 34.632 1.00 55.30 119 ILE A O 1
ATOM 709 N N . ASP A 1 96 ? 9.403 4.870 35.486 1.00 38.82 120 ASP A N 1
ATOM 710 C CA . ASP A 1 96 ? 8.212 4.113 35.946 1.00 35.36 120 ASP A CA 1
ATOM 711 C C . ASP A 1 96 ? 7.303 3.861 34.741 1.00 30.75 120 ASP A C 1
ATOM 712 O O . ASP A 1 96 ? 7.131 4.790 33.965 1.00 26.38 120 ASP A O 1
ATOM 717 N N . ASP A 1 97 ? 6.726 2.666 34.674 1.00 28.48 121 ASP A N 1
ATOM 718 C CA . ASP A 1 97 ? 5.869 2.291 33.502 1.00 23.06 121 ASP A CA 1
ATOM 719 C C . ASP A 1 97 ? 4.598 1.636 34.023 1.00 23.80 121 ASP A C 1
ATOM 720 O O . ASP A 1 97 ? 4.514 0.419 34.032 1.00 25.30 121 ASP A O 1
ATOM 725 N N . PRO A 1 98 ? 3.602 2.434 34.445 1.00 27.58 122 PRO A N 1
ATOM 726 C CA . PRO A 1 98 ? 2.404 1.884 35.049 1.00 29.83 122 PRO A CA 1
ATOM 727 C C . PRO A 1 98 ? 1.585 0.996 34.123 1.00 26.74 122 PRO A C 1
ATOM 728 O O . PRO A 1 98 ? 0.833 0.151 34.596 1.00 33.29 122 PRO A O 1
ATOM 732 N N . GLU A 1 99 ? 1.745 1.179 32.809 1.00 26.38 123 GLU A N 1
ATOM 733 C CA . GLU A 1 99 ? 0.993 0.364 31.816 1.00 24.66 123 GLU A CA 1
ATOM 734 C C . GLU A 1 99 ? 1.817 -0.859 31.404 1.00 21.39 123 GLU A C 1
ATOM 735 O O . GLU A 1 99 ? 1.361 -1.594 30.526 1.00 23.39 123 GLU A O 1
ATOM 741 N N . SER A 1 100 ? 2.959 -1.116 32.039 1.00 20.70 124 SER A N 1
ATOM 742 C CA . SER A 1 100 ? 3.857 -2.198 31.567 1.00 19.72 124 SER A CA 1
ATOM 743 C C . SER A 1 100 ? 3.119 -3.534 31.390 1.00 17.93 124 SER A C 1
ATOM 744 O O . SER A 1 100 ? 3.359 -4.252 30.444 1.00 17.78 124 SER A O 1
ATOM 747 N N . TYR A 1 101 ? 2.222 -3.866 32.320 1.00 17.60 125 TYR A N 1
ATOM 748 C CA . TYR A 1 101 ? 1.533 -5.170 32.324 1.00 19.26 125 TYR A CA 1
ATOM 749 C C . TYR A 1 101 ? 0.603 -5.294 31.107 1.00 16.72 125 TYR A C 1
ATOM 750 O O . TYR A 1 101 ? 0.279 -6.409 30.821 1.00 19.10 125 TYR A O 1
ATOM 759 N N . ASN A 1 102 ? 0.179 -4.184 30.499 1.00 16.07 126 ASN A N 1
ATOM 760 C CA . ASN A 1 102 ? -0.615 -4.219 29.291 1.00 16.73 126 ASN A CA 1
ATOM 761 C C . ASN A 1 102 ? 0.217 -4.328 28.036 1.00 15.38 126 ASN A C 1
ATOM 762 O O . ASN A 1 102 ? -0.359 -4.445 26.924 1.00 16.27 126 ASN A O 1
ATOM 767 N N . PHE A 1 103 ? 1.535 -4.250 28.147 1.00 14.83 127 PHE A N 1
ATOM 768 C CA . PHE A 1 103 ? 2.463 -4.190 27.027 1.00 13.93 127 PHE A CA 1
ATOM 769 C C . PHE A 1 103 ? 3.584 -5.208 27.054 1.00 14.36 127 PHE A C 1
ATOM 770 O O . PHE A 1 103 ? 4.561 -5.061 26.379 1.00 15.99 127 PHE A O 1
ATOM 778 N N . SER A 1 104 ? 3.411 -6.304 27.813 1.00 15.56 128 SER A N 1
ATOM 779 C CA . SER A 1 104 ? 4.459 -7.322 27.931 1.00 15.81 128 SER A CA 1
ATOM 780 C C . SER A 1 104 ? 4.055 -8.556 27.126 1.00 15.87 128 SER A C 1
ATOM 781 O O . SER A 1 104 ? 3.145 -9.267 27.490 1.00 16.76 128 SER A O 1
ATOM 784 N N . PRO A 1 105 ? 4.735 -8.868 26.003 1.00 16.01 129 PRO A N 1
ATOM 785 C CA . PRO A 1 105 ? 4.328 -10.027 25.211 1.00 16.01 129 PRO A CA 1
ATOM 786 C C . PRO A 1 105 ? 4.572 -11.382 25.867 1.00 15.85 129 PRO A C 1
ATOM 787 O O . PRO A 1 105 ? 3.914 -12.347 25.545 1.00 16.62 129 PRO A O 1
ATOM 791 N N . ASP A 1 106 ? 5.509 -11.433 26.844 1.00 15.36 130 ASP A N 1
ATOM 792 C CA . ASP A 1 106 ? 5.733 -12.621 27.688 1.00 16.53 130 ASP A CA 1
ATOM 793 C C . ASP A 1 106 ? 5.714 -12.087 29.108 1.00 16.68 130 ASP A C 1
ATOM 794 O O . ASP A 1 106 ? 6.558 -11.287 29.498 1.00 17.31 130 ASP A O 1
ATOM 799 N N . MET A 1 107 ? 4.655 -12.441 29.807 1.00 19.25 131 MET A N 1
ATOM 800 C CA . MET A 1 107 ? 4.417 -11.750 31.083 1.00 20.25 131 MET A CA 1
ATOM 801 C C . MET A 1 107 ? 5.629 -11.849 32.037 1.00 19.49 131 MET A C 1
ATOM 802 O O . MET A 1 107 ? 5.846 -10.954 32.837 1.00 21.75 131 MET A O 1
ATOM 807 N N . LEU A 1 108 ? 6.346 -12.991 32.019 1.00 17.16 132 LEU A N 1
ATOM 808 C CA . LEU A 1 108 ? 7.474 -13.217 32.920 1.00 18.18 132 LEU A CA 1
ATOM 809 C C . LEU A 1 108 ? 8.804 -12.570 32.535 1.00 16.87 132 LEU A C 1
ATOM 810 O O . LEU A 1 108 ? 9.707 -12.432 33.359 1.00 18.36 132 LEU A O 1
ATOM 815 N N . ASN A 1 109 ? 8.926 -12.170 31.264 1.00 16.59 133 ASN A N 1
ATOM 816 C CA . ASN A 1 109 ? 10.143 -11.585 30.740 1.00 16.51 133 ASN A CA 1
ATOM 817 C C . ASN A 1 109 ? 10.143 -10.083 30.923 1.00 15.46 133 ASN A C 1
ATOM 818 O O . ASN A 1 109 ? 9.091 -9.407 30.774 1.00 17.12 133 ASN A O 1
ATOM 823 N N . ASP A 1 110 ? 11.330 -9.501 31.146 1.00 15.71 134 ASP A N 1
ATOM 824 C CA . ASP A 1 110 ? 11.462 -8.069 31.413 1.00 15.62 134 ASP A CA 1
ATOM 825 C C . ASP A 1 110 ? 11.536 -7.161 30.195 1.00 14.39 134 ASP A C 1
ATOM 826 O O . ASP A 1 110 ? 12.442 -6.366 30.009 1.00 14.97 134 ASP A O 1
ATOM 831 N N . VAL A 1 111 ? 10.541 -7.319 29.309 1.00 14.21 135 VAL A N 1
ATOM 832 C CA . VAL A 1 111 ? 10.468 -6.634 28.008 1.00 14.01 135 VAL A CA 1
ATOM 833 C C . VAL A 1 111 ? 9.064 -6.088 27.871 1.00 13.89 135 VAL A C 1
ATOM 834 O O . VAL A 1 111 ? 8.074 -6.774 28.112 1.00 14.32 135 VAL A O 1
ATOM 838 N N . VAL A 1 112 ? 8.991 -4.815 27.414 1.00 13.89 136 VAL A N 1
ATOM 839 C CA . VAL A 1 112 ? 7.714 -4.200 27.135 1.00 14.14 136 VAL A CA 1
ATOM 840 C C . VAL A 1 112 ? 7.727 -3.540 25.736 1.00 13.39 136 VAL A C 1
ATOM 841 O O . VAL A 1 112 ? 8.737 -3.050 25.296 1.00 14.24 136 VAL A O 1
ATOM 845 N N . VAL A 1 113 ? 6.560 -3.532 25.134 1.00 14.11 137 VAL A N 1
ATOM 846 C CA . VAL A 1 113 ? 6.308 -2.818 23.889 1.00 13.62 137 VAL A CA 1
ATOM 847 C C . VAL A 1 113 ? 6.205 -1.333 24.204 1.00 13.73 137 VAL A C 1
ATOM 848 O O . VAL A 1 113 ? 5.405 -0.960 25.068 1.00 14.93 137 VAL A O 1
ATOM 852 N N . ALA A 1 114 ? 6.956 -0.514 23.474 1.00 13.66 138 ALA A N 1
ATOM 853 C CA . ALA A 1 114 ? 7.036 0.914 23.641 1.00 13.80 138 ALA A CA 1
ATOM 854 C C . ALA A 1 114 ? 6.479 1.745 22.493 1.00 13.66 138 ALA A C 1
ATOM 855 O O . ALA A 1 114 ? 6.291 2.914 22.607 1.00 13.74 138 ALA A O 1
ATOM 857 N N . GLY A 1 115 ? 6.342 1.138 21.312 1.00 13.66 139 GLY A N 1
ATOM 858 C CA . GLY A 1 115 ? 5.898 1.892 20.148 1.00 13.50 139 GLY A CA 1
ATOM 859 C C . GLY A 1 115 ? 5.785 1.028 18.936 1.00 12.81 139 GLY A C 1
ATOM 860 O O . GLY A 1 115 ? 6.046 -0.154 18.966 1.00 13.20 139 GLY A O 1
ATOM 861 N N . PHE A 1 116 ? 5.306 1.663 17.839 1.00 12.95 140 PHE A N 1
ATOM 862 C CA . PHE A 1 116 ? 5.123 0.955 16.570 1.00 12.70 140 PHE A CA 1
ATOM 863 C C . PHE A 1 116 ? 5.262 1.878 15.403 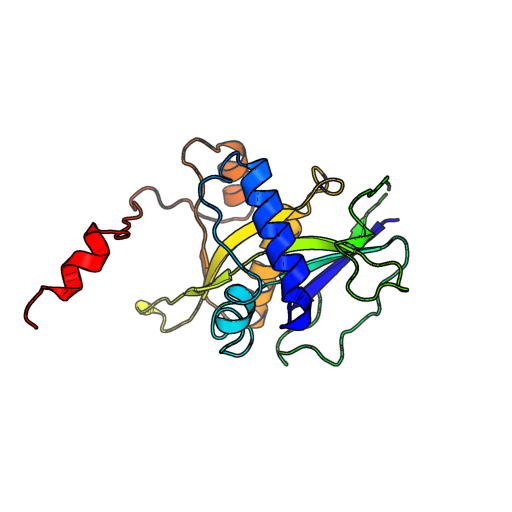1.00 12.53 14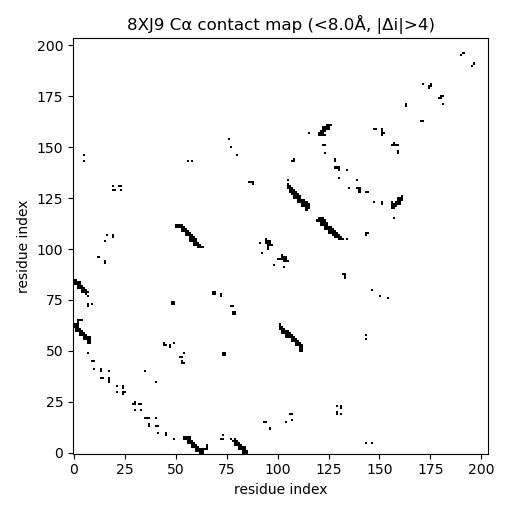0 PHE A C 1
ATOM 864 O O . PHE A 1 116 ? 5.115 3.075 15.498 1.00 12.85 140 PHE A O 1
ATOM 872 N N . VAL A 1 117 ? 5.471 1.203 14.247 1.00 12.68 141 VAL A N 1
ATOM 873 C CA . VAL A 1 117 ? 5.381 1.879 12.913 1.00 12.79 141 VAL A CA 1
ATOM 874 C C . VAL A 1 117 ? 4.525 0.975 12.000 1.00 12.58 141 VAL A C 1
ATOM 875 O O . VAL A 1 117 ? 4.730 -0.232 12.020 1.00 13.76 141 VAL A O 1
ATOM 879 N N A LEU A 1 118 ? 3.449 1.536 11.430 0.50 13.10 142 LEU A N 1
ATOM 880 N N B LEU A 1 118 ? 3.449 1.537 11.431 0.50 13.10 142 LEU A N 1
ATOM 881 C CA A LEU A 1 118 ? 2.581 0.766 10.490 0.50 12.96 142 LEU A CA 1
ATOM 882 C CA B LEU A 1 118 ? 2.582 0.766 10.491 0.50 12.96 142 LEU A CA 1
ATOM 883 C C A LEU A 1 118 ? 2.854 1.256 9.063 0.50 13.78 142 LEU A C 1
ATOM 884 C C B LEU A 1 118 ? 2.855 1.256 9.063 0.50 13.78 142 LEU A C 1
ATOM 885 O O A LEU A 1 118 ? 2.908 2.473 8.863 0.50 14.23 142 LEU A O 1
ATOM 886 O O B LEU A 1 118 ? 2.909 2.474 8.862 0.50 14.23 142 LEU A O 1
ATOM 895 N N . PHE A 1 119 ? 3.294 0.337 8.207 1.00 13.81 143 PHE A N 1
ATOM 896 C CA . PHE A 1 119 ? 3.639 0.730 6.824 1.00 14.13 143 PHE A CA 1
ATOM 897 C C . PHE A 1 119 ? 3.160 -0.369 5.885 1.00 14.22 143 PHE A C 1
ATOM 898 O O . PHE A 1 119 ? 2.722 -1.427 6.267 1.00 15.30 143 PHE A O 1
ATOM 906 N N . PHE A 1 120 ? 3.241 -0.019 4.592 1.00 15.00 144 PHE A N 1
ATOM 907 C CA . PHE A 1 120 ? 2.806 -0.992 3.560 1.00 15.71 144 PHE A CA 1
ATOM 908 C C . PHE A 1 120 ? 3.529 -0.620 2.262 1.00 14.84 144 PHE A C 1
ATOM 909 O O . PHE A 1 120 ? 4.030 0.477 2.094 1.00 15.60 144 PHE A O 1
ATOM 917 N N . PRO A 1 121 ? 3.590 -1.585 1.319 1.00 16.43 145 PRO A N 1
ATOM 918 C CA . PRO A 1 121 ? 4.248 -1.312 0.052 1.00 16.42 145 PRO A CA 1
ATOM 919 C C . PRO A 1 121 ? 3.494 -0.377 -0.883 1.00 16.13 145 PRO A C 1
ATOM 920 O O . PRO A 1 121 ? 2.270 -0.474 -0.967 1.00 18.23 145 PRO A O 1
ATOM 924 N N . ASN A 1 122 ? 4.206 0.592 -1.398 1.00 15.70 146 ASN A N 1
ATOM 925 C CA . ASN A 1 122 ? 3.667 1.408 -2.474 1.00 15.91 146 ASN A CA 1
ATOM 926 C C . ASN A 1 122 ? 4.476 1.061 -3.719 1.00 16.00 146 ASN A C 1
ATOM 927 O O . ASN A 1 122 ? 5.232 0.108 -3.745 1.00 16.62 146 ASN A O 1
ATOM 932 N N . TYR A 1 123 ? 4.246 1.776 -4.819 1.00 16.22 147 TYR A N 1
ATOM 933 C CA . TYR A 1 123 ? 4.853 1.348 -6.094 1.00 16.95 147 TYR A CA 1
ATOM 934 C C . TYR A 1 123 ? 5.188 2.545 -6.976 1.00 17.75 147 TYR A C 1
ATOM 935 O O . TYR A 1 123 ? 4.434 3.508 -7.036 1.00 19.61 147 TYR A O 1
ATOM 944 N N A SER A 1 124 ? 6.353 2.457 -7.612 0.50 17.20 148 SER A N 1
ATOM 945 N N B SER A 1 124 ? 6.332 2.436 -7.647 0.50 17.41 148 SER A N 1
ATOM 946 C CA A SER A 1 124 ? 6.704 3.362 -8.676 0.50 17.83 148 SER A CA 1
ATOM 947 C CA B SER A 1 124 ? 6.772 3.382 -8.646 0.50 19.48 148 SER A CA 1
ATOM 948 C C A SER A 1 124 ? 6.577 2.636 -10.024 0.50 17.74 148 SER A C 1
ATOM 949 C C B SER A 1 124 ? 6.618 2.687 -10.042 0.50 18.32 148 SER A C 1
ATOM 950 O O A SER A 1 124 ? 7.373 1.749 -10.362 0.50 19.29 148 SER A O 1
ATOM 951 O O B SER A 1 124 ? 7.443 1.852 -10.413 0.50 20.66 148 SER A O 1
ATOM 956 N N . SER A 1 125 ? 5.527 3.007 -10.761 1.00 15.98 149 SER A N 1
ATOM 957 C CA . SER A 1 125 ? 5.280 2.461 -12.093 1.00 15.62 149 SER A CA 1
ATOM 958 C C . SER A 1 125 ? 6.480 2.644 -13.026 1.00 14.96 149 SER A C 1
ATOM 959 O O . SER A 1 125 ? 6.908 1.697 -13.727 1.00 15.07 149 SER A O 1
ATOM 962 N N . PHE A 1 126 ? 7.040 3.851 -13.009 1.00 14.89 150 PHE A N 1
ATOM 963 C CA . PHE A 1 126 ? 8.128 4.163 -13.903 1.00 16.35 150 PHE A CA 1
ATOM 964 C C . PHE A 1 126 ? 9.381 3.337 -13.651 1.00 16.97 150 PHE A C 1
ATOM 965 O O . PHE A 1 126 ? 10.169 3.118 -14.583 1.00 17.79 150 PHE A O 1
ATOM 973 N N . LEU A 1 127 ? 9.593 2.873 -12.395 1.00 17.46 151 LEU A N 1
ATOM 974 C CA . LEU A 1 127 ? 10.730 2.050 -12.067 1.00 18.27 151 LEU A CA 1
ATOM 975 C C . LEU A 1 127 ? 10.462 0.570 -12.039 1.00 16.08 151 LEU A C 1
ATOM 976 O O . LEU A 1 127 ? 11.399 -0.227 -11.912 1.00 17.47 151 LEU A O 1
ATOM 981 N N . SER A 1 128 ? 9.180 0.188 -12.123 1.00 15.86 152 SER A N 1
ATOM 982 C CA . SER A 1 128 ? 8.711 -1.146 -11.806 1.00 16.49 152 SER A CA 1
ATOM 983 C C . SER A 1 128 ? 9.319 -1.681 -10.519 1.00 16.49 152 SER A C 1
ATOM 984 O O . SER A 1 128 ? 9.804 -2.777 -10.453 1.00 17.87 152 SER A O 1
ATOM 987 N N . LYS A 1 129 ? 9.215 -0.864 -9.464 1.00 16.50 153 LYS A N 1
ATOM 988 C CA . LYS A 1 129 ? 9.838 -1.149 -8.209 1.00 17.57 153 LYS A CA 1
ATOM 989 C C . LYS A 1 129 ? 8.924 -0.753 -7.058 1.00 16.42 153 LYS A C 1
ATOM 990 O O . LYS A 1 129 ? 8.452 0.376 -7.028 1.00 17.26 153 LYS A O 1
ATOM 996 N N . PRO A 1 130 ? 8.738 -1.643 -6.049 1.00 17.61 154 PRO A N 1
ATOM 997 C CA . PRO A 1 130 ? 8.017 -1.271 -4.838 1.00 17.32 154 PRO A CA 1
ATOM 998 C C . PRO A 1 130 ? 8.832 -0.311 -3.967 1.00 16.35 154 PRO A C 1
ATOM 999 O O . PRO A 1 130 ? 10.044 -0.260 -4.059 1.00 16.90 154 PRO A O 1
ATOM 1003 N N . GLY A 1 131 ? 8.093 0.427 -3.155 1.00 16.76 155 GLY A N 1
ATOM 1004 C CA . GLY A 1 131 ? 8.633 1.243 -2.063 1.00 15.82 155 GLY A CA 1
ATOM 1005 C C . GLY A 1 131 ? 7.800 0.935 -0.810 1.00 15.38 155 GLY A C 1
ATOM 1006 O O . GLY A 1 131 ? 7.021 -0.004 -0.776 1.00 15.82 155 GLY A O 1
ATOM 1007 N N . PHE A 1 132 ? 8.095 1.672 0.284 1.00 15.21 156 PHE A N 1
ATOM 1008 C CA . PHE A 1 132 ? 7.243 1.631 1.451 1.00 14.97 156 PHE A CA 1
ATOM 1009 C C . PHE A 1 132 ? 6.634 2.987 1.675 1.00 15.47 156 PHE A C 1
ATOM 1010 O O . PHE A 1 132 ? 7.269 4.023 1.531 1.00 16.78 156 PHE A O 1
ATOM 1018 N N . TYR A 1 133 ? 5.376 2.959 2.129 1.00 15.14 157 TYR A N 1
ATOM 1019 C CA . TYR A 1 133 ? 4.650 4.119 2.641 1.00 14.37 157 TYR A CA 1
ATOM 1020 C C . TYR A 1 133 ? 4.452 3.927 4.156 1.00 14.20 157 TYR A C 1
ATOM 1021 O O . TYR A 1 133 ? 3.888 2.935 4.533 1.00 14.56 157 TYR A O 1
ATOM 1030 N N . ILE A 1 134 ? 4.829 4.946 4.924 1.00 14.67 158 ILE A N 1
ATOM 1031 C CA . ILE A 1 134 ? 4.641 4.897 6.390 1.00 14.49 158 ILE A CA 1
ATOM 1032 C C . ILE A 1 134 ? 3.364 5.618 6.716 1.00 14.52 158 ILE A C 1
ATOM 1033 O O . ILE A 1 134 ? 3.258 6.822 6.480 1.00 15.12 158 ILE A O 1
ATOM 1038 N N . GLU A 1 135 ? 2.399 4.891 7.303 1.00 14.18 159 GLU A N 1
ATOM 1039 C CA . GLU A 1 135 ? 1.129 5.442 7.694 1.00 14.60 159 GLU A CA 1
ATOM 1040 C C . GLU A 1 135 ? 1.108 6.069 9.089 1.00 15.11 159 GLU A C 1
ATOM 1041 O O . GLU A 1 135 ? 0.647 7.175 9.268 1.00 17.97 159 GLU A O 1
ATOM 1047 N N . ASP A 1 136 ? 1.662 5.360 10.073 1.00 13.89 160 ASP A N 1
ATOM 1048 C CA . ASP A 1 136 ? 1.694 5.809 11.485 1.00 13.80 160 ASP A CA 1
ATOM 1049 C C . ASP A 1 136 ? 2.973 5.419 12.150 1.00 13.86 160 ASP A C 1
ATOM 1050 O O . ASP A 1 136 ? 3.468 4.329 11.975 1.00 14.16 160 ASP A O 1
ATOM 1055 N N . ILE A 1 137 ? 3.476 6.338 12.978 1.00 14.00 161 ILE A N 1
ATOM 1056 C CA . ILE A 1 137 ? 4.509 6.066 13.989 1.00 13.85 161 ILE A CA 1
ATOM 1057 C C . ILE A 1 137 ? 3.987 6.584 15.315 1.00 14.12 161 ILE A C 1
ATOM 1058 O O . ILE A 1 137 ? 3.552 7.710 15.394 1.00 15.62 161 ILE A O 1
ATOM 1063 N N . PHE A 1 138 ? 4.075 5.753 16.369 1.00 13.62 162 PHE A N 1
ATOM 1064 C CA . PHE A 1 138 ? 3.711 6.225 17.720 1.00 13.29 162 PHE A CA 1
ATOM 1065 C C . PHE A 1 138 ? 4.593 5.558 18.737 1.00 12.98 162 PHE A C 1
ATOM 1066 O O . PHE A 1 138 ? 4.796 4.357 18.712 1.00 14.15 162 PHE A O 1
ATOM 1074 N N . VAL A 1 139 ? 5.066 6.379 19.682 1.00 13.31 163 VAL A N 1
ATOM 1075 C CA . VAL A 1 139 ? 5.842 5.957 20.858 1.00 13.69 163 VAL A CA 1
ATOM 1076 C C . VAL A 1 139 ? 5.044 6.401 22.098 1.00 13.70 163 VAL A C 1
ATOM 1077 O O . VAL A 1 139 ? 4.675 7.561 22.218 1.00 13.66 163 VAL A O 1
ATOM 1081 N N . ARG A 1 140 ? 4.774 5.424 22.962 1.00 14.48 164 ARG A N 1
ATOM 1082 C CA . ARG A 1 140 ? 3.939 5.723 24.162 1.00 14.51 164 ARG A CA 1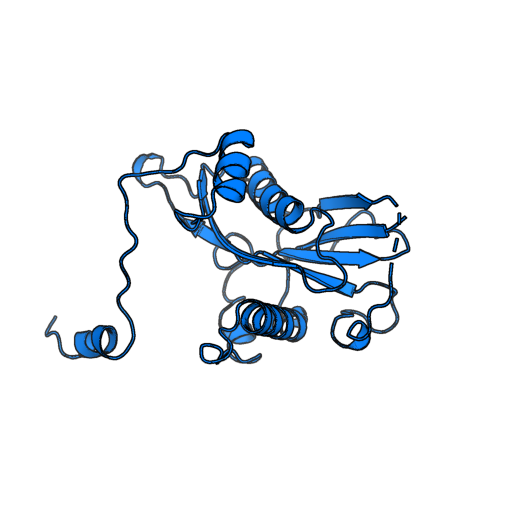
ATOM 1083 C C . ARG A 1 140 ? 4.805 6.322 25.269 1.00 14.33 164 ARG A C 1
ATOM 1084 O O . ARG A 1 140 ? 5.974 6.055 25.365 1.00 15.15 164 ARG A O 1
ATOM 1092 N N . GLU A 1 141 ? 4.142 7.098 26.103 1.00 15.48 165 GLU A N 1
ATOM 1093 C CA . GLU A 1 141 ? 4.700 7.359 27.428 1.00 16.76 165 GLU A CA 1
ATOM 1094 C C . GLU A 1 141 ? 4.938 6.043 28.184 1.00 16.86 165 GLU A C 1
ATOM 1095 O O . GLU A 1 141 ? 4.108 5.134 28.088 1.00 17.80 165 GLU A O 1
ATOM 1101 N N . PRO A 1 142 ? 6.009 5.871 28.994 1.00 18.76 166 PRO A N 1
ATOM 1102 C CA . PRO A 1 142 ? 7.028 6.882 29.317 1.00 17.16 166 PRO A CA 1
ATOM 1103 C C . PRO A 1 142 ? 8.294 6.890 28.441 1.00 15.63 166 PRO A C 1
ATOM 1104 O O . PRO A 1 142 ? 9.379 7.182 28.939 1.00 17.66 166 PRO A O 1
ATOM 1108 N N . TYR A 1 143 ? 8.154 6.589 27.131 1.00 15.44 167 TYR A N 1
ATOM 1109 C CA . TYR A 1 143 ? 9.326 6.421 26.246 1.00 15.84 167 TYR A CA 1
ATOM 1110 C C . TYR A 1 143 ? 9.424 7.518 25.208 1.00 15.90 167 TYR A C 1
ATOM 1111 O O . TYR A 1 143 ? 10.246 7.373 24.300 1.00 16.36 167 TYR A O 1
ATOM 1120 N N . ARG A 1 144 ? 8.710 8.598 25.420 1.00 16.11 168 ARG A N 1
ATOM 1121 C CA . ARG A 1 144 ? 8.782 9.742 24.495 1.00 15.87 168 ARG A CA 1
ATOM 1122 C C . ARG A 1 144 ? 10.022 10.555 24.801 1.00 15.69 168 ARG A C 1
ATOM 1123 O O . ARG A 1 144 ? 10.670 10.373 25.880 1.00 17.34 168 ARG A O 1
ATOM 1131 N N . ARG A 1 145 ? 10.374 11.497 23.950 1.00 16.45 169 ARG A N 1
ATOM 1132 C CA . ARG A 1 145 ? 11.523 12.413 24.109 1.00 17.17 169 ARG A CA 1
ATOM 1133 C C . ARG A 1 145 ? 12.843 11.642 24.222 1.00 18.50 169 ARG A C 1
ATOM 1134 O O . ARG A 1 145 ? 13.790 12.104 24.883 1.00 21.86 169 ARG A O 1
ATOM 1142 N N . LYS A 1 146 ? 12.944 10.514 23.522 1.00 16.60 170 LYS A N 1
ATOM 1143 C CA . LYS A 1 146 ? 14.123 9.701 23.519 1.00 17.77 170 LYS A CA 1
ATOM 1144 C C . LYS A 1 146 ? 14.657 9.363 22.114 1.00 17.33 170 LYS A C 1
ATOM 1145 O O . LYS A 1 146 ? 15.573 8.605 21.934 1.00 18.94 170 LYS A O 1
ATOM 1151 N N . GLY A 1 147 ? 14.000 9.929 21.092 1.00 16.16 171 GLY A N 1
ATOM 1152 C CA . GLY A 1 147 ? 14.376 9.704 19.681 1.00 16.85 171 GLY A CA 1
ATOM 1153 C C . GLY A 1 147 ? 13.841 8.418 19.098 1.00 15.24 171 GLY A C 1
ATOM 1154 O O . GLY A 1 147 ? 14.281 8.016 18.006 1.00 16.16 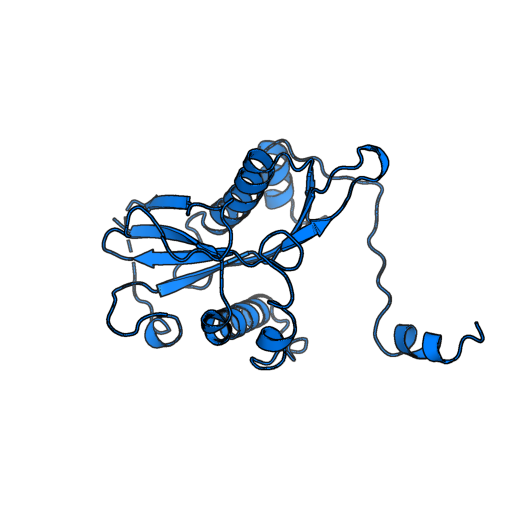171 GLY A O 1
ATOM 1155 N N . PHE A 1 148 ? 12.864 7.778 19.727 1.00 15.06 172 PHE A N 1
ATOM 1156 C CA . PHE A 1 148 ? 12.413 6.487 19.268 1.00 15.54 172 PHE A CA 1
ATOM 1157 C C . PHE A 1 148 ? 11.524 6.555 17.995 1.00 15.62 172 PHE A C 1
ATOM 1158 O O . PHE A 1 148 ? 11.477 5.601 17.236 1.00 16.37 172 PHE A O 1
ATOM 1166 N N . GLY A 1 149 ? 10.859 7.678 17.806 1.00 14.65 173 GLY A N 1
ATOM 1167 C CA . GLY A 1 149 ? 10.090 7.889 16.570 1.00 15.89 173 GLY A CA 1
ATOM 1168 C C . GLY A 1 149 ? 11.030 7.851 15.381 1.00 15.96 173 GLY A C 1
ATOM 1169 O O . GLY A 1 149 ? 10.773 7.174 14.338 1.00 15.88 173 GLY A O 1
ATOM 1170 N N . SER A 1 150 ? 12.130 8.585 15.472 1.00 16.86 174 SER A N 1
ATOM 1171 C CA . SER A 1 150 ? 13.205 8.563 14.497 1.00 17.06 174 SER A CA 1
ATOM 1172 C C . SER A 1 150 ? 13.757 7.194 14.275 1.00 16.21 174 SER A C 1
ATOM 1173 O O . SER A 1 150 ? 14.083 6.811 13.169 1.00 17.14 174 SER A O 1
ATOM 1176 N N . MET A 1 151 ? 13.958 6.436 15.355 1.00 15.64 175 MET A N 1
ATOM 1177 C CA . MET A 1 151 ? 14.489 5.102 15.243 1.00 14.95 175 MET A CA 1
ATOM 1178 C C . MET A 1 151 ? 13.550 4.216 14.399 1.00 14.17 175 MET A C 1
ATOM 1179 O O . MET A 1 151 ? 14.020 3.424 13.592 1.00 15.45 175 MET A O 1
ATOM 1184 N N . LEU A 1 152 ? 12.267 4.324 14.643 1.00 14.00 176 LEU A N 1
ATOM 1185 C CA . LEU A 1 152 ? 11.261 3.561 13.906 1.00 13.83 176 LEU A CA 1
ATOM 1186 C C . LEU A 1 152 ? 11.271 3.929 12.406 1.00 14.82 176 LEU A C 1
ATOM 1187 O O . LEU A 1 152 ? 11.190 3.045 11.545 1.00 14.50 176 LEU A O 1
ATOM 1192 N N . LEU A 1 153 ? 11.364 5.214 12.127 1.00 14.80 177 LEU A N 1
ATOM 1193 C CA . LEU A 1 153 ? 11.426 5.654 10.718 1.00 15.35 177 LEU A CA 1
ATOM 1194 C C . LEU A 1 153 ? 12.692 5.133 10.054 1.00 15.74 177 LEU A C 1
ATOM 1195 O O . LEU A 1 153 ? 12.676 4.580 8.936 1.00 16.24 177 LEU A O 1
ATOM 1200 N N . THR A 1 154 ? 13.811 5.183 10.770 1.00 15.80 178 THR A N 1
ATOM 1201 C CA . THR A 1 154 ? 15.081 4.694 10.295 1.00 15.96 178 THR A CA 1
ATOM 1202 C C . THR A 1 154 ? 15.011 3.191 10.006 1.00 16.04 178 THR A C 1
ATOM 1203 O O . THR A 1 154 ? 15.571 2.708 9.002 1.00 17.01 178 THR A O 1
ATOM 1207 N N . ALA A 1 155 ? 14.301 2.436 10.825 1.00 16.15 179 ALA A N 1
ATOM 1208 C CA . ALA A 1 155 ? 14.175 1.025 10.622 1.00 16.41 179 ALA A CA 1
ATOM 1209 C C . ALA A 1 155 ? 13.490 0.739 9.251 1.00 15.45 179 ALA A C 1
ATOM 1210 O O . ALA A 1 155 ? 13.893 -0.187 8.553 1.00 15.86 179 ALA A O 1
ATOM 1212 N N . VAL A 1 156 ? 12.419 1.463 8.993 1.00 14.14 180 VAL A N 1
ATOM 1213 C CA . VAL A 1 156 ? 11.716 1.277 7.703 1.00 14.54 180 VAL A CA 1
ATOM 1214 C C . VAL A 1 156 ? 12.666 1.608 6.546 1.00 15.64 180 VAL A C 1
ATOM 1215 O O . VAL A 1 156 ? 12.690 0.854 5.530 1.00 16.01 180 VAL A O 1
ATOM 1219 N N . ALA A 1 157 ? 13.364 2.745 6.616 1.00 15.18 181 ALA A N 1
ATOM 1220 C CA . ALA A 1 157 ? 14.333 3.124 5.586 1.00 15.67 181 ALA A CA 1
ATOM 1221 C C . ALA A 1 157 ? 15.389 2.052 5.389 1.00 16.52 181 ALA A C 1
ATOM 1222 O O . ALA A 1 157 ? 15.696 1.668 4.253 1.00 16.76 181 ALA A O 1
ATOM 1224 N N . LYS A 1 158 ? 15.960 1.540 6.474 1.00 16.22 182 LYS A N 1
ATOM 1225 C CA . LYS A 1 158 ? 16.961 0.536 6.363 1.00 17.10 182 LYS A CA 1
ATOM 1226 C C . LYS A 1 158 ? 16.413 -0.742 5.735 1.00 17.22 182 LYS A C 1
ATOM 1227 O O . LYS A 1 158 ? 17.108 -1.388 4.924 1.00 18.06 182 LYS A O 1
ATOM 1233 N N . GLN A 1 159 ? 15.193 -1.102 6.082 1.00 16.04 183 GLN A N 1
A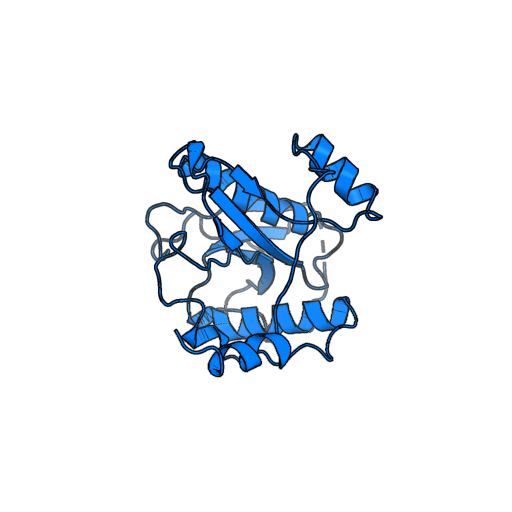TOM 1234 C CA . GLN A 1 159 ? 14.563 -2.287 5.507 1.00 15.87 183 GLN A CA 1
ATOM 1235 C C . GLN A 1 159 ? 14.359 -2.142 4.002 1.00 16.74 183 GLN A C 1
ATOM 1236 O O . GLN A 1 159 ? 14.625 -3.053 3.248 1.00 17.63 183 GLN A O 1
ATOM 1242 N N . ALA A 1 160 ? 13.947 -0.948 3.604 1.00 16.42 184 ALA A N 1
ATOM 1243 C CA . ALA A 1 160 ? 13.808 -0.663 2.155 1.00 17.02 184 ALA A CA 1
ATOM 1244 C C . ALA A 1 160 ? 15.122 -0.867 1.453 1.00 17.04 184 ALA A C 1
ATOM 1245 O O . ALA A 1 160 ? 15.172 -1.459 0.350 1.00 18.21 184 ALA A O 1
ATOM 1247 N N . VAL A 1 161 ? 16.229 -0.326 1.994 1.00 16.60 185 VAL A N 1
ATOM 1248 C CA . VAL A 1 161 ? 17.526 -0.504 1.374 1.00 18.31 185 VAL A CA 1
ATOM 1249 C C . VAL A 1 161 ? 17.913 -1.965 1.274 1.00 19.29 185 VAL A C 1
ATOM 1250 O O . VAL A 1 161 ? 18.358 -2.452 0.214 1.00 21.08 185 VAL A O 1
ATOM 1254 N N . LYS A 1 162 ? 17.734 -2.709 2.349 1.00 19.21 186 LYS A N 1
ATOM 1255 C CA . LYS A 1 162 ? 18.123 -4.131 2.339 1.00 20.83 186 LYS A CA 1
ATOM 1256 C C . LYS A 1 162 ? 17.334 -4.901 1.271 1.00 20.10 186 LYS A C 1
ATOM 1257 O O . LYS A 1 162 ? 17.859 -5.874 0.746 1.00 22.26 186 LYS A O 1
ATOM 1263 N N . MET A 1 163 ? 16.107 -4.476 1.013 1.00 19.45 187 MET A N 1
ATOM 1264 C CA . MET A 1 163 ? 15.239 -5.241 0.077 1.00 20.01 187 MET A CA 1
ATOM 1265 C C . MET A 1 163 ? 15.326 -4.679 -1.365 1.00 20.00 187 MET A C 1
ATOM 1266 O O . MET A 1 163 ? 14.686 -5.248 -2.255 1.00 22.05 187 MET A O 1
ATOM 1271 N N . GLY A 1 164 ? 16.067 -3.606 -1.551 1.00 19.64 188 GLY A N 1
ATOM 1272 C CA . GLY A 1 164 ? 16.181 -2.993 -2.888 1.00 20.81 188 GLY A CA 1
ATOM 1273 C C . GLY A 1 164 ? 14.933 -2.230 -3.283 1.00 20.03 188 GLY A C 1
ATOM 1274 O O . GLY A 1 164 ? 14.725 -2.041 -4.496 1.00 22.75 188 GLY A O 1
ATOM 1275 N N . TYR A 1 165 ? 14.141 -1.784 -2.317 1.00 30.00 189 TYR A N 1
ATOM 1276 C CA . TYR A 1 165 ? 12.921 -0.981 -2.606 1.00 30.00 189 TYR A CA 1
ATOM 1277 C C . TYR A 1 165 ? 13.385 0.405 -3.003 1.00 30.00 189 TYR A C 1
ATOM 1278 O O . TYR A 1 165 ? 14.467 0.854 -2.626 1.00 30.00 189 TYR A O 1
ATOM 1287 N N . GLY A 1 166 ? 12.552 1.118 -3.762 1.00 18.83 190 GLY A N 1
ATOM 1288 C CA . GLY A 1 166 ? 13.062 2.365 -4.360 1.00 20.27 190 GLY A CA 1
ATOM 1289 C C . GLY A 1 166 ? 12.777 3.647 -3.631 1.00 19.95 190 GLY A C 1
ATOM 1290 O O . GLY A 1 166 ? 13.446 4.638 -3.919 1.00 23.99 190 GLY A O 1
ATOM 1291 N N . ARG A 1 167 ? 11.812 3.622 -2.722 1.00 19.71 191 ARG A N 1
ATOM 1292 C CA . ARG A 1 167 ? 11.410 4.873 -2.064 1.00 22.73 191 ARG A CA 1
ATOM 1293 C C . ARG A 1 167 ? 10.739 4.586 -0.718 1.00 19.04 191 ARG A C 1
ATOM 1294 O O . ARG A 1 167 ? 10.191 3.502 -0.573 1.00 18.00 191 ARG A O 1
ATOM 1302 N N . VAL A 1 168 ? 10.886 5.515 0.222 1.00 18.47 192 VAL A N 1
ATOM 1303 C CA . VAL A 1 168 ? 10.035 5.467 1.407 1.00 16.49 192 VAL A CA 1
ATOM 1304 C C . VAL A 1 168 ? 9.343 6.809 1.407 1.00 16.39 192 VAL A C 1
ATOM 1305 O O . VAL A 1 168 ? 9.966 7.855 1.231 1.00 17.40 192 VAL A O 1
ATOM 1309 N N . GLU A 1 169 ? 8.039 6.793 1.641 1.00 16.45 193 GLU A N 1
ATOM 1310 C CA . GLU A 1 169 ? 7.237 8.002 1.634 1.00 16.19 193 GLU A CA 1
ATOM 1311 C C . GLU A 1 169 ? 6.354 8.055 2.883 1.00 15.40 193 GLU A C 1
ATOM 1312 O O . GLU A 1 169 ? 6.045 7.025 3.472 1.00 15.95 193 GLU A O 1
ATOM 1318 N N . TRP A 1 170 ? 5.874 9.254 3.167 1.00 15.68 194 TRP A N 1
ATOM 1319 C CA . TRP A 1 170 ? 4.995 9.535 4.292 1.00 15.46 194 TRP A CA 1
ATOM 1320 C C . TRP A 1 170 ? 4.464 10.946 4.089 1.00 16.84 194 TRP A C 1
ATOM 1321 O O . TRP A 1 170 ? 4.813 11.587 3.102 1.00 17.09 194 TRP A O 1
ATOM 1332 N N . VAL A 1 171 ? 3.584 11.396 4.979 1.00 16.01 195 VAL A N 1
ATOM 1333 C CA . VAL A 1 171 ? 3.081 12.740 4.945 1.00 15.82 195 VAL A CA 1
ATOM 1334 C C . VAL A 1 171 ? 3.481 13.494 6.193 1.00 16.35 195 VAL A C 1
ATOM 1335 O O . VAL A 1 171 ? 3.748 12.890 7.257 1.00 17.79 195 VAL A O 1
ATOM 1339 N N . VAL A 1 172 ? 3.477 14.806 6.056 1.00 15.79 196 VAL A N 1
ATOM 1340 C CA . VAL A 1 172 ? 3.829 15.704 7.192 1.00 16.05 196 VAL A CA 1
ATOM 1341 C C . VAL A 1 172 ? 2.880 16.903 7.142 1.00 15.78 196 VAL A C 1
ATOM 1342 O O . VAL A 1 172 ? 2.465 17.283 6.012 1.00 16.84 196 VAL A O 1
ATOM 1346 N N . LEU A 1 173 ? 2.495 17.464 8.281 1.00 16.40 197 LEU A N 1
ATOM 1347 C CA . LEU A 1 173 ? 1.673 18.693 8.325 1.00 16.99 197 LEU A CA 1
ATOM 1348 C C . LEU A 1 173 ? 2.492 19.849 7.779 1.00 17.01 197 LEU A C 1
ATOM 1349 O O . LEU A 1 173 ? 3.660 19.975 8.129 1.00 17.01 197 LEU A O 1
ATOM 1354 N N A ASP A 1 174 ? 1.879 20.685 6.936 0.50 19.20 198 ASP A N 1
ATOM 1355 N N B ASP A 1 174 ? 1.876 20.687 6.937 0.50 19.81 198 ASP A N 1
ATOM 1356 C CA A ASP A 1 174 ? 2.617 21.806 6.293 0.50 19.98 198 ASP A CA 1
ATOM 1357 C CA B ASP A 1 174 ? 2.623 21.804 6.293 0.50 20.31 198 ASP A CA 1
ATOM 1358 C C A ASP A 1 174 ? 3.246 22.733 7.342 0.50 19.82 198 ASP A C 1
ATOM 1359 C C B ASP A 1 174 ? 3.246 22.735 7.342 0.50 19.88 198 ASP A C 1
ATOM 1360 O O A ASP A 1 174 ? 4.215 23.411 7.005 0.50 21.80 198 ASP A O 1
ATOM 1361 O O B ASP A 1 174 ? 4.203 23.426 6.998 0.50 22.15 198 ASP A O 1
ATOM 1370 N N . TRP A 1 175 ? 2.574 22.902 8.484 1.00 17.69 199 TRP A N 1
ATOM 1371 C CA . TRP A 1 175 ? 3.083 23.816 9.546 1.00 19.08 199 TRP A CA 1
ATOM 1372 C C . TRP A 1 175 ? 4.108 23.126 10.473 1.00 17.60 199 TRP A C 1
ATOM 1373 O O . TRP A 1 175 ? 4.591 23.813 11.393 1.00 19.36 199 TRP A O 1
ATOM 1384 N N . ASN A 1 176 ? 4.387 21.847 10.294 1.00 16.92 200 ASN A N 1
ATOM 1385 C CA . ASN A 1 176 ? 5.320 21.104 11.208 1.00 17.01 200 ASN A CA 1
ATOM 1386 C C . ASN A 1 176 ? 6.747 21.403 10.759 1.00 16.89 200 ASN A C 1
ATOM 1387 O O . ASN A 1 176 ? 7.414 20.521 10.243 1.00 17.91 200 ASN A O 1
ATOM 1392 N N . VAL A 1 177 ? 7.197 22.611 11.034 1.00 18.89 201 VAL A N 1
ATOM 1393 C CA . VAL A 1 177 ? 8.439 23.088 10.480 1.00 20.92 201 VAL A CA 1
ATOM 1394 C C . VAL A 1 177 ? 9.625 22.295 11.020 1.00 17.99 201 VAL A C 1
ATOM 1395 O O . VAL A 1 177 ? 10.592 22.040 10.338 1.00 19.85 201 VAL A O 1
ATOM 1399 N N . ASN A 1 178 ? 9.575 21.931 12.317 1.00 18.01 202 ASN A N 1
ATOM 1400 C CA . ASN A 1 178 ? 10.662 21.141 12.910 1.00 17.56 202 ASN A CA 1
ATOM 1401 C C . ASN A 1 178 ? 10.789 19.766 12.232 1.00 16.17 202 ASN A C 1
ATOM 1402 O O . ASN A 1 178 ? 11.873 19.333 11.909 1.00 17.57 202 ASN A O 1
ATOM 1407 N N . ALA A 1 179 ? 9.651 19.091 12.022 1.00 16.78 203 ALA A N 1
ATOM 1408 C CA . ALA A 1 179 ? 9.701 17.766 11.359 1.00 17.30 203 ALA A CA 1
ATOM 1409 C C . ALA A 1 179 ? 10.162 17.899 9.893 1.00 17.67 203 ALA A C 1
ATOM 1410 O O . ALA A 1 179 ? 10.958 17.105 9.454 1.00 17.61 203 ALA A O 1
ATOM 1412 N N . ILE A 1 180 ? 9.683 18.949 9.215 1.00 16.65 204 ILE A N 1
ATOM 1413 C CA . ILE A 1 180 ? 10.100 19.176 7.827 1.00 17.71 204 ILE A CA 1
ATOM 1414 C C . ILE A 1 180 ? 11.603 19.355 7.740 1.00 17.95 204 ILE A C 1
ATOM 1415 O O . ILE A 1 180 ? 12.280 18.729 6.931 1.00 18.67 204 ILE A O 1
ATOM 1420 N N . LYS A 1 181 ? 12.175 20.140 8.673 1.00 18.48 205 LYS A N 1
ATOM 1421 C CA . LYS A 1 181 ? 13.654 20.331 8.700 1.00 19.41 205 LYS A CA 1
ATOM 1422 C C . LYS A 1 181 ? 14.360 19.000 8.975 1.00 19.16 205 LYS A C 1
ATOM 1423 O O . LYS A 1 181 ? 15.366 18.732 8.346 1.00 20.08 205 LYS A O 1
ATOM 1429 N N . PHE A 1 182 ? 13.842 18.228 9.935 1.00 18.66 206 PHE A N 1
ATOM 1430 C CA . PHE A 1 182 ? 14.397 16.941 10.224 1.00 18.91 206 PHE A CA 1
ATOM 1431 C C . PHE A 1 182 ? 14.370 16.002 9.007 1.00 17.94 206 PHE A C 1
ATOM 1432 O O . PHE A 1 182 ? 15.391 15.378 8.661 1.00 19.47 206 PHE A O 1
ATOM 1440 N N . TYR A 1 183 ? 13.230 15.956 8.328 1.00 16.97 207 TYR A N 1
ATOM 1441 C CA . TYR A 1 183 ? 13.129 15.116 7.104 1.00 18.30 207 TYR A CA 1
ATOM 1442 C C . TYR A 1 183 ? 14.126 15.593 6.032 1.00 18.76 207 TYR A C 1
ATOM 1443 O O . TYR A 1 183 ? 14.786 14.745 5.394 1.00 20.77 207 TYR A O 1
ATOM 1452 N N . GLU A 1 184 ? 14.247 16.903 5.862 1.00 18.65 208 GLU A N 1
ATOM 1453 C CA . GLU A 1 184 ? 15.197 17.417 4.886 1.00 20.71 208 GLU A CA 1
ATOM 1454 C C . GLU A 1 184 ? 16.631 17.100 5.248 1.00 21.46 208 GLU A C 1
ATOM 1455 O O . GLU A 1 184 ? 17.449 16.801 4.387 1.00 23.96 208 GLU A O 1
ATOM 1461 N N . GLN A 1 185 ? 16.947 17.130 6.557 1.00 21.34 209 GLN A N 1
ATOM 1462 C CA . GLN A 1 185 ? 18.273 16.784 7.044 1.00 23.87 209 GLN A CA 1
ATOM 1463 C C . GLN A 1 185 ? 18.633 15.337 6.732 1.00 24.62 209 GLN A C 1
ATOM 1464 O O . GLN A 1 185 ? 19.813 15.025 6.501 1.00 28.68 209 GLN A O 1
ATOM 1470 N N . MET A 1 186 ? 17.617 14.469 6.709 1.00 24.93 210 MET A N 1
ATOM 1471 C CA . MET A 1 186 ? 17.753 13.055 6.391 1.00 26.48 210 MET A CA 1
ATOM 1472 C C . MET A 1 186 ? 17.922 12.835 4.849 1.00 25.63 210 MET A C 1
ATOM 1473 O O . MET A 1 186 ? 18.191 11.730 4.410 1.00 27.28 210 MET A O 1
ATOM 1478 N N . GLY A 1 187 ? 17.736 13.905 4.076 1.00 25.26 211 GLY A N 1
ATOM 1479 C CA . GLY A 1 187 ? 17.802 13.860 2.611 1.00 24.79 211 GLY A CA 1
ATOM 1480 C C . GLY A 1 187 ? 16.472 13.611 1.922 1.00 22.29 211 GLY A C 1
ATOM 1481 O O . GLY A 1 187 ? 16.442 13.362 0.709 1.00 22.98 211 GLY A O 1
ATOM 1482 N N . ALA A 1 188 ? 15.372 13.636 2.656 1.00 20.11 212 ALA A N 1
ATOM 1483 C CA . ALA A 1 188 ? 14.042 13.547 2.085 1.00 18.39 212 ALA A CA 1
ATOM 1484 C C . ALA A 1 188 ? 13.644 14.862 1.460 1.00 19.78 212 ALA A C 1
ATOM 1485 O O . ALA A 1 188 ? 14.178 15.904 1.760 1.00 22.63 212 ALA A O 1
ATOM 1487 N N . GLN A 1 189 ? 12.727 14.780 0.490 1.00 20.07 213 GLN A N 1
ATOM 1488 C CA . GLN A 1 189 ? 12.154 15.956 -0.147 1.00 21.78 213 GLN A CA 1
ATOM 1489 C C . GLN A 1 189 ? 10.696 16.079 0.160 1.00 19.98 213 GLN A C 1
ATOM 1490 O O . GLN A 1 189 ? 9.982 15.089 0.122 1.00 21.00 213 GLN A O 1
ATOM 1496 N N . ILE A 1 190 ? 10.265 17.316 0.429 1.00 20.72 214 ILE A N 1
ATOM 1497 C CA . ILE A 1 190 ? 8.870 17.643 0.606 1.00 21.33 214 ILE A CA 1
ATOM 1498 C C . ILE A 1 190 ? 8.339 18.025 -0.767 1.00 23.11 214 ILE A C 1
ATOM 1499 O O . ILE A 1 190 ? 8.878 18.919 -1.455 1.00 26.11 214 ILE A O 1
ATOM 1504 N N . LEU A 1 191 ? 7.324 17.292 -1.212 1.00 21.60 215 LEU A N 1
ATOM 1505 C CA . LEU A 1 191 ? 6.774 17.514 -2.556 1.00 24.28 215 LEU A CA 1
ATOM 1506 C C . LEU A 1 191 ? 5.665 18.512 -2.496 1.00 27.62 215 LEU A C 1
ATOM 1507 O O . LEU A 1 191 ? 4.527 18.143 -2.237 1.00 37.24 215 LEU A O 1
ATOM 1512 N N . GLN A 1 192 ? 5.969 19.773 -2.817 1.00 23.50 216 GLN A N 1
ATOM 1513 C CA . GLN A 1 192 ? 5.063 20.877 -2.591 1.00 25.37 216 GLN A CA 1
ATOM 1514 C C . GLN A 1 192 ? 3.831 20.906 -3.455 1.00 22.66 216 GLN A C 1
ATOM 1515 O O . GLN A 1 192 ? 2.833 21.517 -3.029 1.00 26.66 216 GLN A O 1
ATOM 1521 N N . GLU A 1 193 ? 3.850 20.223 -4.612 1.00 21.75 217 GLU A N 1
ATOM 1522 C CA . GLU A 1 193 ? 2.763 20.339 -5.576 1.00 22.28 217 GLU A CA 1
ATOM 1523 C C . GLU A 1 193 ? 1.575 19.438 -5.349 1.00 20.36 217 GLU A C 1
ATOM 1524 O O . GLU A 1 193 ? 0.559 19.628 -6.010 1.00 24.63 217 GLU A O 1
ATOM 1530 N N . TRP A 1 194 ? 1.713 18.362 -4.577 1.00 19.06 218 TRP A N 1
ATOM 1531 C CA . TRP A 1 194 ? 0.702 17.369 -4.434 1.00 17.54 218 TRP A CA 1
ATOM 1532 C C . TRP A 1 194 ? -0.205 17.647 -3.233 1.00 16.83 218 TRP A C 1
ATOM 1533 O O . TRP A 1 194 ? 0.260 18.079 -2.143 1.00 18.11 218 TRP A O 1
ATOM 1544 N N . ARG A 1 195 ? -1.470 17.277 -3.345 1.00 16.82 219 ARG A N 1
ATOM 1545 C CA . ARG A 1 195 ? -2.448 17.277 -2.231 1.00 16.52 219 ARG A CA 1
ATOM 1546 C C . ARG A 1 195 ? -3.148 15.928 -2.187 1.00 16.86 219 ARG A C 1
ATOM 1547 O O . ARG A 1 195 ? -3.538 15.382 -3.243 1.00 16.54 219 ARG A O 1
ATOM 1555 N N . VAL A 1 196 ? -3.335 15.425 -0.978 1.00 16.95 220 VAL A N 1
ATOM 1556 C CA . VAL A 1 196 ? -4.047 14.182 -0.809 1.00 16.59 220 VAL A CA 1
ATOM 1557 C C . VAL A 1 196 ? -5.557 14.431 -0.955 1.00 16.42 220 VAL A C 1
ATOM 1558 O O . VAL A 1 196 ? -6.096 15.397 -0.433 1.00 18.01 220 VAL A O 1
ATOM 1562 N N A CYS A 1 197 ? -6.224 13.521 -1.674 0.50 16.43 221 CYS A N 1
ATOM 1563 N N B CYS A 1 197 ? -6.215 13.486 -1.631 0.50 17.28 221 CYS A N 1
ATOM 1564 C CA A CYS A 1 197 ? -7.670 13.464 -1.798 0.50 15.77 221 CYS A CA 1
ATOM 1565 C CA B CYS A 1 197 ? -7.639 13.453 -1.846 0.50 18.08 221 CYS A CA 1
ATOM 1566 C C A CYS A 1 197 ? -8.176 12.205 -1.174 0.50 17.31 221 CYS A C 1
ATOM 1567 C C B CYS A 1 197 ? -8.176 12.201 -1.187 0.50 18.02 221 CYS A C 1
ATOM 1568 O O A CYS A 1 197 ? -7.611 11.143 -1.356 0.50 19.11 221 CYS A O 1
ATOM 1569 O O B CYS A 1 197 ? -7.596 11.142 -1.323 0.50 18.88 221 CYS A O 1
ATOM 1574 N N . ARG A 1 198 ? -9.284 12.338 -0.512 1.00 17.38 222 ARG A N 1
ATOM 1575 C CA . ARG A 1 198 ? -9.909 11.207 0.227 1.00 18.86 222 ARG A CA 1
ATOM 1576 C C . ARG A 1 198 ? -11.412 11.056 -0.054 1.00 18.55 222 ARG A C 1
ATOM 1577 O O . ARG A 1 198 ? -12.134 12.026 0.090 1.00 19.23 222 ARG A O 1
ATOM 1585 N N . LEU A 1 199 ? -11.823 9.847 -0.420 1.00 17.14 223 LEU A N 1
ATOM 1586 C CA . LEU A 1 199 ? -13.211 9.517 -0.620 1.00 17.80 223 LEU A CA 1
ATOM 1587 C C . LEU A 1 199 ? -13.547 8.473 0.436 1.00 17.77 223 LEU A C 1
ATOM 1588 O O . LEU A 1 199 ? -12.954 7.421 0.492 1.00 19.52 223 LEU A O 1
ATOM 1593 N N . THR A 1 200 ? -14.548 8.783 1.258 1.00 19.62 224 THR A N 1
ATOM 1594 C CA . THR A 1 200 ? -14.893 7.962 2.394 1.00 20.41 224 THR A CA 1
ATOM 1595 C C . THR A 1 200 ? -16.349 8.152 2.750 1.00 20.79 224 THR A C 1
ATOM 1596 O O . THR A 1 200 ? -17.037 8.997 2.225 1.00 22.48 224 THR A O 1
ATOM 1600 N N . GLY A 1 201 ? -16.779 7.386 3.751 1.00 22.26 225 GLY A N 1
ATOM 1601 C CA . GLY A 1 201 ? -18.113 7.533 4.293 1.00 22.66 225 GLY A CA 1
ATOM 1602 C C . GLY A 1 201 ? -19.237 7.354 3.297 1.00 24.01 225 GLY A C 1
ATOM 1603 O O . GLY A 1 201 ? -19.167 6.510 2.392 1.00 23.59 225 GLY A O 1
ATOM 1604 N N . ASP A 1 202 ? -20.290 8.167 3.465 1.00 24.76 226 ASP A N 1
ATOM 1605 C CA . ASP A 1 202 ? -21.460 8.077 2.598 1.00 26.51 226 ASP A CA 1
ATOM 1606 C C . ASP A 1 202 ? -21.105 8.401 1.155 1.00 24.69 226 ASP A C 1
ATOM 1607 O O . ASP A 1 202 ? -21.671 7.797 0.247 1.00 26.01 226 ASP A O 1
ATOM 1612 N N . ALA A 1 203 ? -20.161 9.329 0.955 1.00 24.62 227 ALA A N 1
ATOM 1613 C CA . ALA A 1 203 ? -19.722 9.717 -0.394 1.00 24.45 227 ALA A CA 1
ATOM 1614 C C . ALA A 1 203 ? -19.124 8.494 -1.119 1.00 21.14 227 ALA A C 1
ATOM 1615 O O . ALA A 1 203 ? -19.402 8.240 -2.314 1.00 23.41 227 ALA A O 1
ATOM 1617 N N . LEU A 1 204 ? -18.298 7.729 -0.399 1.00 21.27 228 LEU A N 1
ATOM 1618 C CA . LEU A 1 204 ? -17.772 6.474 -0.942 1.00 21.29 228 LEU A CA 1
ATOM 1619 C C . LEU A 1 204 ? -18.882 5.427 -1.206 1.00 21.08 228 LEU A C 1
ATOM 1620 O O . LEU A 1 204 ? -18.995 4.851 -2.288 1.00 22.01 228 LEU A O 1
ATOM 1625 N N . GLU A 1 205 ? -19.745 5.219 -0.226 1.00 21.83 229 GLU A N 1
ATOM 1626 C CA . GLU A 1 205 ? -20.815 4.242 -0.316 1.00 23.42 229 GLU A CA 1
ATOM 1627 C C . GLU A 1 205 ? -21.766 4.474 -1.479 1.00 22.32 229 GLU A C 1
ATOM 1628 O O . GLU A 1 205 ? -22.305 3.506 -2.038 1.00 27.09 229 GLU A O 1
ATOM 1634 N N . ALA A 1 206 ? -21.963 5.751 -1.853 1.00 23.19 230 ALA A N 1
ATOM 1635 C CA . ALA A 1 206 ? -22.799 6.124 -2.994 1.00 23.60 230 ALA A CA 1
ATOM 1636 C C . ALA A 1 206 ? -22.355 5.507 -4.304 1.00 22.53 230 ALA A C 1
ATOM 1637 O O . ALA A 1 206 ? -23.162 5.408 -5.211 1.00 24.54 230 ALA A O 1
ATOM 1639 N N . PHE A 1 207 ? -21.082 5.115 -4.400 1.00 22.66 231 PHE A N 1
ATOM 1640 C CA . PHE A 1 207 ? -20.569 4.466 -5.615 1.00 23.11 231 PHE A CA 1
ATOM 1641 C C . PHE A 1 207 ? -21.213 3.120 -5.870 1.00 23.17 231 PHE A C 1
ATOM 1642 O O . PHE A 1 207 ? -21.228 2.646 -7.003 1.00 24.36 231 PHE A O 1
ATOM 1650 N N . ASP A 1 208 ? -21.830 2.533 -4.854 1.00 23.76 232 ASP A N 1
ATOM 1651 C CA . ASP A 1 208 ? -22.589 1.307 -5.039 1.00 28.83 232 ASP A CA 1
ATOM 1652 C C . ASP A 1 208 ? -23.709 1.469 -6.062 1.00 28.00 232 ASP A C 1
ATOM 1653 O O . ASP A 1 208 ? -24.072 0.510 -6.731 1.00 30.84 232 ASP A O 1
ATOM 1658 N N . GLN A 1 209 ? -24.214 2.705 -6.191 1.00 26.30 233 GLN A N 1
ATOM 1659 C CA . GLN A 1 209 ? -25.297 3.041 -7.092 1.00 27.53 233 GLN A CA 1
ATOM 1660 C C . GLN A 1 209 ? -24.877 3.276 -8.550 1.00 26.21 233 GLN A C 1
ATOM 1661 O O . GLN A 1 209 ? -25.731 3.340 -9.411 1.00 28.99 233 GLN A O 1
ATOM 1667 N N . VAL A 1 210 ? -23.586 3.442 -8.809 1.00 25.22 234 VAL A N 1
ATOM 1668 C CA . VAL A 1 210 ? -23.085 3.727 -10.147 1.00 24.45 234 VAL A CA 1
ATOM 1669 C C . VAL A 1 210 ? -23.198 2.465 -11.026 1.00 23.33 234 VAL A C 1
ATOM 1670 O O . VAL A 1 210 ? -22.730 1.374 -10.640 1.00 24.22 234 VAL A O 1
ATOM 1674 N N . ASN A 1 211 ? -23.891 2.605 -12.165 1.00 23.55 235 ASN A N 1
ATOM 1675 C CA . ASN A 1 211 ? -24.250 1.465 -13.009 1.00 24.32 235 ASN A CA 1
ATOM 1676 C C . ASN A 1 211 ? -23.152 1.075 -14.022 1.00 23.92 235 ASN A C 1
ATOM 1677 O O . ASN A 1 211 ? -23.333 1.309 -15.241 1.00 26.06 235 ASN A O 1
ATOM 1682 N N . ILE A 1 212 ? -22.036 0.523 -13.524 1.00 23.40 236 ILE A N 1
ATOM 1683 C CA . ILE A 1 212 ? -21.040 -0.221 -14.329 1.00 21.55 236 ILE A CA 1
ATOM 1684 C C . ILE A 1 212 ? -20.741 -1.678 -13.834 1.00 26.18 236 ILE A C 1
ATOM 1685 O O . ILE A 1 212 ? -21.210 -1.856 -12.601 1.00 23.90 236 ILE A O 1
#

Radius of gyration: 18.16 Å; Cα contacts (8 Å, |Δi|>4): 288; chains: 1; bounding box: 47×41×50 Å